Protein AF-A0A4P9Y4Y9-F1 (afdb_monomer_lite)

Structure (mmCIF, N/CA/C/O backbone):
data_AF-A0A4P9Y4Y9-F1
#
_entry.id   AF-A0A4P9Y4Y9-F1
#
loop_
_atom_site.group_PDB
_atom_site.id
_atom_site.type_symbol
_atom_site.label_atom_id
_atom_site.label_alt_id
_atom_site.label_comp_id
_atom_site.label_asym_id
_atom_site.label_entity_id
_atom_site.label_seq_id
_atom_site.pdbx_PDB_ins_code
_atom_site.Cartn_x
_atom_site.Cartn_y
_atom_site.Cartn_z
_atom_site.occupancy
_atom_site.B_iso_or_equiv
_atom_site.auth_seq_id
_atom_site.auth_comp_id
_atom_site.auth_asym_id
_atom_site.auth_atom_id
_atom_site.pdbx_PDB_model_num
ATOM 1 N N . MET A 1 1 ? -8.924 -33.790 -17.271 1.00 41.44 1 MET A N 1
ATOM 2 C CA . MET A 1 1 ? -9.410 -33.306 -18.581 1.00 41.44 1 MET A CA 1
ATOM 3 C C . MET A 1 1 ? -8.242 -32.668 -19.316 1.00 41.44 1 MET A C 1
ATOM 5 O O . MET A 1 1 ? -7.759 -31.627 -18.899 1.00 41.44 1 MET A O 1
ATOM 9 N N . LEU A 1 2 ? -7.730 -33.374 -20.324 1.00 37.16 2 LEU A N 1
ATOM 10 C CA . LEU A 1 2 ? -6.585 -33.005 -21.157 1.00 37.16 2 LEU A CA 1
ATOM 11 C C . LEU A 1 2 ? -7.031 -32.066 -22.287 1.00 37.16 2 LEU A C 1
ATOM 13 O O . LEU A 1 2 ? -7.995 -32.378 -22.985 1.00 37.16 2 LEU A O 1
ATOM 17 N N . ARG A 1 3 ? -6.293 -30.977 -22.525 1.00 38.06 3 ARG A N 1
ATOM 18 C CA . ARG A 1 3 ? -6.290 -30.274 -23.816 1.00 38.06 3 ARG A CA 1
ATOM 19 C C . ARG A 1 3 ? -4.855 -30.079 -24.299 1.00 38.06 3 ARG A C 1
ATOM 21 O O . ARG A 1 3 ? -4.126 -29.218 -23.825 1.00 38.06 3 ARG A O 1
ATOM 28 N N . LEU A 1 4 ? -4.495 -30.937 -25.249 1.00 38.31 4 LEU A N 1
ATOM 29 C CA . LEU A 1 4 ? -3.429 -30.775 -26.230 1.00 38.31 4 LEU A CA 1
ATOM 30 C C . LEU A 1 4 ? -3.918 -29.850 -27.358 1.00 38.31 4 LEU A C 1
ATOM 32 O O . LEU A 1 4 ? -5.016 -30.056 -27.865 1.00 38.31 4 LEU A O 1
ATOM 36 N N . SER A 1 5 ? -3.085 -28.890 -27.765 1.00 34.41 5 SER A N 1
ATOM 37 C CA . SER A 1 5 ? -2.992 -28.291 -29.115 1.00 34.41 5 SER A CA 1
ATOM 38 C C . SER A 1 5 ? -1.759 -27.370 -29.072 1.00 34.41 5 SER A C 1
ATOM 40 O O . SER A 1 5 ? -1.777 -26.402 -28.324 1.00 34.41 5 SER A O 1
ATOM 42 N N . LEU A 1 6 ? -0.570 -27.684 -29.602 1.00 39.56 6 LEU A N 1
ATOM 43 C CA . LEU A 1 6 ? -0.158 -27.914 -30.999 1.00 39.56 6 LEU A CA 1
ATOM 44 C C . LEU A 1 6 ? -0.627 -26.819 -31.976 1.00 39.56 6 LEU A C 1
ATOM 46 O O . LEU A 1 6 ? -1.804 -26.476 -31.974 1.00 39.56 6 LEU A O 1
ATOM 50 N N . PHE A 1 7 ? 0.332 -26.384 -32.812 1.00 35.16 7 PHE A N 1
ATOM 51 C CA . PHE A 1 7 ? 0.384 -25.329 -33.853 1.00 35.16 7 PHE A CA 1
ATOM 52 C C . PHE A 1 7 ? 1.223 -24.099 -33.440 1.00 35.16 7 PHE A C 1
ATOM 54 O O . PHE A 1 7 ? 0.967 -23.499 -32.410 1.00 35.16 7 PHE A O 1
ATOM 61 N N . SER A 1 8 ? 2.226 -23.613 -34.182 1.00 35.09 8 SER A N 1
ATOM 62 C CA . SER A 1 8 ? 2.877 -24.053 -35.429 1.00 35.09 8 SER A CA 1
ATOM 63 C C . SER A 1 8 ? 4.004 -23.070 -35.805 1.00 35.09 8 SER A C 1
ATOM 65 O O . SER A 1 8 ? 3.879 -21.882 -35.534 1.00 35.09 8 SER A O 1
ATOM 67 N N . LEU A 1 9 ? 5.023 -23.588 -36.508 1.00 35.38 9 LEU A N 1
ATOM 68 C CA . LEU A 1 9 ? 5.818 -22.974 -37.596 1.00 35.38 9 LEU A CA 1
ATOM 69 C C . LEU A 1 9 ? 6.324 -21.523 -37.424 1.00 35.38 9 LEU A C 1
ATOM 71 O O . LEU A 1 9 ? 5.587 -20.554 -37.545 1.00 35.38 9 LEU A O 1
ATOM 75 N N . VAL A 1 10 ? 7.627 -21.309 -37.221 1.00 44.44 10 VAL A N 1
ATOM 76 C CA . VAL A 1 10 ? 8.663 -21.213 -38.281 1.00 44.44 10 VAL A CA 1
ATOM 77 C C . VAL A 1 10 ? 8.267 -20.306 -39.457 1.00 44.44 10 VAL A C 1
ATOM 79 O O . VAL A 1 10 ? 7.672 -20.748 -40.436 1.00 44.44 10 VAL A O 1
ATOM 82 N N . ARG A 1 11 ? 8.756 -19.061 -39.428 1.00 37.66 11 ARG A N 1
ATOM 83 C CA . ARG A 1 11 ? 9.158 -18.318 -40.632 1.00 37.66 11 ARG A CA 1
ATOM 84 C C . ARG A 1 11 ? 10.539 -17.704 -40.404 1.00 37.66 11 ARG A C 1
ATOM 86 O O . ARG A 1 11 ? 10.677 -16.650 -39.795 1.00 37.66 11 ARG A O 1
ATOM 93 N N . ARG A 1 12 ? 11.570 -18.392 -40.905 1.00 39.47 12 ARG A N 1
ATOM 94 C CA . ARG A 1 12 ? 12.879 -17.798 -41.207 1.00 39.47 12 ARG A CA 1
ATOM 95 C C . ARG A 1 12 ? 12.704 -16.904 -42.433 1.00 39.47 12 ARG A C 1
ATOM 97 O O . ARG A 1 12 ? 12.338 -17.399 -43.494 1.00 39.47 12 ARG A O 1
ATOM 104 N N . ALA A 1 13 ? 12.965 -15.611 -42.287 1.00 43.53 13 ALA A N 1
ATOM 105 C CA . ALA A 1 13 ? 13.138 -14.712 -43.421 1.00 43.53 13 ALA A CA 1
ATOM 106 C C . ALA A 1 13 ? 14.613 -14.738 -43.872 1.00 43.53 13 ALA A C 1
ATOM 108 O O . ALA A 1 13 ? 15.501 -14.783 -43.017 1.00 43.53 13 ALA A O 1
ATOM 109 N N . PRO A 1 14 ? 14.899 -14.726 -45.184 1.00 53.50 14 PRO A N 1
ATOM 110 C CA . PRO A 1 14 ? 16.261 -14.690 -45.696 1.00 53.50 14 PRO A CA 1
ATOM 111 C C . PRO A 1 14 ? 16.890 -13.300 -45.542 1.00 53.50 14 PRO A C 1
ATOM 113 O O . PRO A 1 14 ? 16.321 -12.281 -45.938 1.00 53.50 14 PRO A O 1
ATOM 116 N N . SER A 1 15 ? 18.108 -13.289 -45.008 1.00 44.78 15 SER A N 1
ATOM 117 C CA . SER A 1 15 ? 19.005 -12.144 -44.900 1.00 44.78 15 SER A CA 1
ATOM 118 C C . SER A 1 15 ? 19.396 -11.642 -46.296 1.00 44.78 15 SER A C 1
ATOM 120 O O . SER A 1 15 ? 20.291 -12.191 -46.938 1.00 44.78 15 SER A O 1
ATOM 122 N N . ARG A 1 16 ? 18.735 -10.592 -46.793 1.00 46.66 16 ARG A N 1
ATOM 123 C CA . ARG A 1 16 ? 19.217 -9.837 -47.957 1.00 46.66 16 ARG A CA 1
ATOM 124 C C . ARG A 1 16 ? 20.290 -8.851 -47.496 1.00 46.66 16 ARG A C 1
ATOM 126 O O . ARG A 1 16 ? 19.979 -7.816 -46.917 1.00 46.66 16 ARG A O 1
ATOM 133 N N . LEU A 1 17 ? 21.549 -9.184 -47.773 1.00 54.25 17 LEU A N 1
ATOM 134 C CA . LEU A 1 17 ? 22.667 -8.242 -47.768 1.00 54.25 17 LEU A CA 1
ATOM 135 C C . LEU A 1 17 ? 22.460 -7.249 -48.919 1.00 54.25 17 LEU A C 1
ATOM 137 O O . LEU A 1 17 ? 22.756 -7.548 -50.073 1.00 54.25 17 LEU A O 1
ATOM 141 N N . VAL A 1 18 ? 21.895 -6.084 -48.608 1.00 53.34 18 VAL A N 1
ATOM 142 C CA . VAL A 1 18 ? 21.828 -4.950 -49.533 1.00 53.34 18 VAL A CA 1
ATOM 143 C C . VAL A 1 18 ? 23.108 -4.140 -49.357 1.00 53.34 18 VAL A C 1
ATOM 145 O O . VAL A 1 18 ? 23.396 -3.642 -48.270 1.00 53.34 18 VAL A O 1
ATOM 148 N N . ALA A 1 19 ? 23.892 -4.050 -50.430 1.00 55.78 19 ALA A N 1
ATOM 149 C CA . ALA A 1 19 ? 25.092 -3.232 -50.502 1.00 55.78 19 ALA A CA 1
ATOM 150 C C . ALA A 1 19 ? 24.759 -1.760 -50.206 1.00 55.78 19 ALA A C 1
ATOM 152 O O . ALA A 1 19 ? 23.838 -1.187 -50.789 1.00 55.78 19 ALA A O 1
ATOM 153 N N . ALA A 1 20 ? 25.518 -1.158 -49.291 1.00 52.22 20 ALA A N 1
ATOM 154 C CA . ALA A 1 20 ? 25.357 0.232 -48.894 1.00 52.22 20 ALA A CA 1
ATOM 155 C C . ALA A 1 20 ? 25.784 1.178 -50.036 1.00 52.22 20 ALA A C 1
ATOM 157 O O . ALA A 1 20 ? 26.933 1.107 -50.486 1.00 52.22 20 ALA A O 1
ATOM 158 N N . PRO A 1 21 ? 24.914 2.089 -50.505 1.00 59.88 21 PRO A N 1
ATOM 159 C CA . PRO A 1 21 ? 25.324 3.127 -51.436 1.00 59.88 21 PRO A CA 1
ATOM 160 C C . PRO A 1 21 ? 26.220 4.148 -50.720 1.00 59.88 21 PRO A C 1
ATOM 162 O O . PRO A 1 21 ? 25.862 4.700 -49.679 1.00 59.88 21 PRO A O 1
ATOM 165 N N . LYS A 1 22 ? 27.394 4.422 -51.303 1.00 58.44 22 LYS A N 1
ATOM 166 C CA . LYS A 1 22 ? 28.264 5.551 -50.942 1.00 58.44 22 LYS A CA 1
ATOM 167 C C . LYS A 1 22 ? 27.508 6.858 -51.203 1.00 58.44 22 LYS A C 1
ATOM 169 O O . LYS A 1 22 ? 27.513 7.374 -52.320 1.00 58.44 22 LYS A O 1
ATOM 174 N N . ALA A 1 23 ? 26.849 7.388 -50.178 1.00 50.72 23 ALA A N 1
ATOM 175 C CA . ALA A 1 23 ? 26.248 8.712 -50.224 1.00 50.72 23 ALA A CA 1
ATOM 176 C C . ALA A 1 23 ? 27.362 9.772 -50.264 1.00 50.72 23 ALA A C 1
ATOM 178 O O . ALA A 1 23 ? 28.124 9.937 -49.311 1.00 50.72 23 ALA A O 1
ATOM 179 N N . ARG A 1 24 ? 27.472 10.482 -51.393 1.00 58.31 24 ARG A N 1
ATOM 180 C CA . ARG A 1 24 ? 28.222 11.738 -51.482 1.00 58.31 24 ARG A CA 1
ATOM 181 C C . ARG A 1 24 ? 27.519 12.759 -50.592 1.00 58.31 24 ARG A C 1
ATOM 183 O O . ARG A 1 24 ? 26.388 13.139 -50.875 1.00 58.31 24 ARG A O 1
ATOM 190 N N . PHE A 1 25 ? 28.203 13.202 -49.542 1.00 51.31 25 PHE A N 1
ATOM 191 C CA . PHE A 1 25 ? 27.816 14.366 -48.754 1.00 51.31 25 PHE A CA 1
ATOM 192 C C . PHE A 1 25 ? 27.883 15.615 -49.646 1.00 51.31 25 PHE A C 1
ATOM 194 O O . PHE A 1 25 ? 28.931 16.239 -49.787 1.00 51.31 25 PHE A O 1
ATOM 201 N N . SER A 1 26 ? 26.768 15.969 -50.285 1.00 59.25 26 SER A N 1
ATOM 202 C CA . SER A 1 26 ? 26.548 17.336 -50.746 1.00 59.25 26 SER A CA 1
ATOM 203 C C . SER A 1 26 ? 26.230 18.176 -49.514 1.00 59.25 26 SER A C 1
ATOM 205 O O . SER A 1 26 ? 25.264 17.883 -48.808 1.00 59.25 26 SER A O 1
ATOM 207 N N . SER A 1 27 ? 27.049 19.186 -49.236 1.00 63.94 27 SER A N 1
ATOM 208 C CA . SER A 1 27 ? 26.842 20.150 -48.157 1.00 63.94 27 SER A CA 1
ATOM 209 C C . SER A 1 27 ? 25.520 20.889 -48.366 1.00 63.94 27 SER A C 1
ATOM 211 O O . SER A 1 27 ? 25.441 21.866 -49.109 1.00 63.94 27 SER A O 1
ATOM 213 N N . TRP A 1 28 ? 24.465 20.382 -47.735 1.00 59.12 28 TRP A N 1
ATOM 214 C CA . TRP A 1 28 ? 23.141 20.983 -47.717 1.00 59.12 28 TRP A CA 1
ATOM 215 C C . TRP A 1 28 ? 23.183 22.166 -46.747 1.00 59.12 28 TRP A C 1
ATOM 217 O O . TRP A 1 28 ? 22.928 22.029 -45.554 1.00 59.12 28 TRP A O 1
ATOM 227 N N . THR A 1 29 ? 23.584 23.337 -47.237 1.00 68.94 29 THR A N 1
ATOM 228 C CA . THR A 1 29 ? 23.433 24.593 -46.498 1.00 68.94 29 THR A CA 1
ATOM 229 C C . THR A 1 29 ? 21.971 25.009 -46.595 1.00 68.94 29 THR A C 1
ATOM 231 O O . THR A 1 29 ? 21.587 25.785 -47.469 1.00 68.94 29 THR A O 1
ATOM 234 N N . SER A 1 30 ? 21.121 24.436 -45.744 1.00 65.31 30 SER A N 1
ATOM 235 C CA . SER A 1 30 ? 19.743 24.901 -45.615 1.00 65.31 30 SER A CA 1
ATOM 236 C C . SER A 1 30 ? 19.753 26.340 -45.087 1.00 65.31 30 SER A C 1
ATOM 238 O O . SER A 1 30 ? 20.398 26.581 -44.060 1.00 65.31 30 SER A O 1
ATOM 240 N N . PRO A 1 31 ? 19.037 27.288 -45.716 1.00 59.25 31 PRO A N 1
ATOM 241 C CA . PRO A 1 31 ? 18.810 28.603 -45.142 1.00 59.25 31 PRO A CA 1
ATOM 242 C C . PRO A 1 31 ? 17.904 28.415 -43.924 1.00 59.25 31 PRO A C 1
ATOM 244 O O . PRO A 1 31 ? 16.680 28.416 -44.017 1.00 59.25 31 PRO A O 1
ATOM 247 N N . GLN A 1 32 ? 18.518 28.195 -42.763 1.00 59.31 32 GLN A N 1
ATOM 248 C CA . GLN A 1 32 ? 17.841 28.061 -41.478 1.00 59.31 32 GLN A CA 1
ATOM 249 C C . GLN A 1 32 ? 17.438 29.459 -40.977 1.00 59.31 32 GLN A C 1
ATOM 251 O O . GLN A 1 32 ? 17.794 29.892 -39.886 1.00 59.31 32 GLN A O 1
ATOM 256 N N . GLN A 1 33 ? 16.724 30.209 -41.819 1.00 54.41 33 GLN A N 1
ATOM 257 C CA . GLN A 1 33 ? 16.134 31.484 -41.452 1.00 54.41 33 GLN A CA 1
ATOM 258 C C . GLN A 1 33 ? 14.951 31.165 -40.532 1.00 54.41 33 GLN A C 1
ATOM 260 O O . GLN A 1 33 ? 13.941 30.589 -40.934 1.00 54.41 33 GLN A O 1
ATOM 265 N N . SER A 1 34 ? 15.175 31.406 -39.244 1.00 62.69 34 SER A N 1
ATOM 266 C CA . SER A 1 34 ? 14.497 30.768 -38.121 1.00 62.69 34 SER A CA 1
ATOM 267 C C . SER A 1 34 ? 13.008 31.110 -38.049 1.00 62.69 34 SER A C 1
ATOM 269 O O . SER A 1 34 ? 12.605 32.155 -37.540 1.00 62.69 34 SER A O 1
ATOM 271 N N . TRP A 1 35 ? 12.164 30.170 -38.479 1.00 62.78 35 TRP A N 1
ATOM 272 C CA . TRP A 1 35 ? 10.709 30.203 -38.268 1.00 62.78 35 TRP A CA 1
ATOM 273 C C . TRP A 1 35 ? 10.336 30.448 -36.787 1.00 62.78 35 TRP A C 1
ATOM 275 O O . TRP A 1 35 ? 9.361 31.131 -36.484 1.00 62.78 35 TRP A O 1
ATOM 285 N N . TRP A 1 36 ? 11.200 30.012 -35.863 1.00 61.38 36 TRP A N 1
ATOM 286 C CA . TRP A 1 36 ? 11.110 30.229 -34.414 1.00 61.38 36 TRP A CA 1
ATOM 287 C C . TRP A 1 36 ? 11.133 31.701 -33.966 1.00 61.38 36 TRP A C 1
ATOM 289 O O . TRP A 1 36 ? 10.625 32.007 -32.892 1.00 61.38 36 TRP A O 1
ATOM 299 N N . SER A 1 37 ? 11.678 32.622 -34.769 1.00 68.31 37 SER A N 1
ATOM 300 C CA . SER A 1 37 ? 11.717 34.057 -34.431 1.00 68.31 37 SER A CA 1
ATOM 301 C C . SER A 1 37 ? 10.363 34.759 -34.581 1.00 68.31 37 SER A C 1
ATOM 303 O O . SER A 1 37 ? 10.147 35.806 -33.978 1.00 68.31 37 SER A O 1
ATOM 305 N N . ARG A 1 38 ? 9.429 34.183 -35.352 1.00 79.50 38 ARG A N 1
ATOM 306 C CA . ARG A 1 38 ? 8.111 34.788 -35.609 1.00 79.50 38 ARG A CA 1
ATOM 307 C C . ARG A 1 38 ? 7.051 34.419 -34.571 1.00 79.50 38 ARG A C 1
ATOM 309 O O . ARG A 1 38 ? 6.008 35.063 -34.522 1.00 79.50 38 ARG A O 1
ATOM 316 N N . HIS A 1 39 ? 7.312 33.420 -33.727 1.00 82.56 39 HIS A N 1
ATOM 317 C CA . HIS A 1 39 ? 6.337 32.908 -32.762 1.00 82.56 39 HIS A CA 1
ATOM 318 C C . HIS A 1 39 ? 6.977 32.671 -31.381 1.00 82.56 39 HIS A C 1
ATOM 320 O O . HIS A 1 39 ? 7.197 31.520 -30.997 1.00 82.56 39 HIS A O 1
ATOM 326 N N . PRO A 1 40 ? 7.247 33.734 -30.595 1.00 84.75 40 PRO A N 1
ATOM 327 C CA . PRO A 1 40 ? 7.874 33.616 -29.271 1.00 84.75 40 PRO A CA 1
ATOM 328 C C . PRO A 1 40 ? 7.038 32.798 -28.273 1.00 84.75 40 PRO A C 1
ATOM 330 O O . PRO A 1 40 ? 7.575 32.235 -27.328 1.00 84.75 40 PRO A O 1
ATOM 333 N N . ILE A 1 41 ? 5.726 32.686 -28.497 1.00 87.12 41 ILE A N 1
ATOM 334 C CA . ILE A 1 41 ? 4.834 31.858 -27.674 1.00 87.12 41 ILE A CA 1
ATOM 335 C C . ILE A 1 41 ? 5.079 30.358 -27.927 1.00 87.12 41 ILE A C 1
ATOM 337 O O . ILE A 1 41 ? 5.040 29.562 -26.995 1.00 87.12 41 ILE A O 1
ATOM 341 N N . LEU A 1 42 ? 5.374 29.945 -29.167 1.00 86.69 42 LEU A N 1
ATOM 342 C CA . LEU A 1 42 ? 5.632 28.532 -29.479 1.00 86.69 42 LEU A CA 1
ATOM 343 C C . LEU A 1 42 ? 6.992 28.068 -28.946 1.00 86.69 42 LEU A C 1
ATOM 345 O O . LEU A 1 42 ? 7.124 26.917 -28.534 1.00 86.69 42 LEU A O 1
ATOM 349 N N . SER A 1 43 ? 7.995 28.951 -28.914 1.00 84.75 43 SER A N 1
ATOM 350 C CA . SER A 1 43 ? 9.310 28.617 -28.360 1.00 84.75 43 SER A CA 1
ATOM 351 C C . SER A 1 43 ? 9.276 28.476 -26.838 1.00 84.75 43 SER A C 1
ATOM 353 O O . SER A 1 43 ? 9.867 27.534 -26.310 1.00 84.75 43 SER A O 1
ATOM 355 N N . THR A 1 44 ? 8.544 29.339 -26.125 1.00 90.19 44 THR A N 1
ATOM 356 C CA . THR A 1 44 ? 8.375 29.205 -24.670 1.00 90.19 44 THR A CA 1
ATOM 357 C C . THR A 1 44 ? 7.582 27.950 -24.317 1.00 90.19 44 THR A C 1
ATOM 359 O O . THR A 1 44 ? 8.012 27.190 -23.450 1.00 90.19 44 THR A O 1
ATOM 362 N N . LEU A 1 45 ? 6.491 27.660 -25.034 1.00 92.25 45 LEU A N 1
ATOM 363 C CA . LEU A 1 45 ? 5.709 26.437 -24.830 1.00 92.25 45 LEU A CA 1
ATOM 364 C C . LEU A 1 45 ? 6.538 25.171 -25.125 1.00 92.25 45 LEU A C 1
ATOM 366 O O . LEU A 1 45 ? 6.490 24.198 -24.370 1.00 92.25 45 LEU A O 1
ATOM 370 N N . GLY A 1 46 ? 7.356 25.197 -26.182 1.00 92.56 46 GLY A N 1
ATOM 371 C CA . GLY A 1 46 ? 8.312 24.133 -26.504 1.00 92.56 46 GLY A CA 1
ATOM 372 C C . GLY A 1 46 ? 9.370 23.931 -25.413 1.00 92.56 46 GLY A C 1
ATOM 373 O O . GLY A 1 46 ? 9.674 22.801 -25.037 1.00 92.56 46 GLY A O 1
ATOM 374 N N . GLY A 1 47 ? 9.889 25.022 -24.842 1.00 93.44 47 GLY A N 1
ATOM 375 C CA . GLY A 1 47 ? 10.836 24.968 -23.728 1.00 93.44 47 GLY A CA 1
ATOM 376 C C . GLY A 1 47 ? 10.230 24.365 -22.457 1.00 93.44 47 GLY A C 1
ATOM 377 O O . GLY A 1 47 ? 10.846 23.504 -21.830 1.00 93.44 47 GLY A O 1
ATOM 378 N N . VAL A 1 48 ? 9.004 24.760 -22.100 1.00 95.19 48 VAL A N 1
ATOM 379 C CA . VAL A 1 48 ? 8.305 24.255 -20.903 1.00 95.19 48 VAL A CA 1
ATOM 380 C C . VAL A 1 48 ? 7.945 22.772 -21.045 1.00 95.19 48 VAL A C 1
ATOM 382 O O . VAL A 1 48 ? 8.126 21.990 -20.108 1.00 95.19 48 VAL A O 1
ATOM 385 N N . THR A 1 49 ? 7.480 22.348 -22.221 1.00 94.25 49 THR A N 1
ATOM 386 C CA . THR A 1 49 ? 7.145 20.937 -22.488 1.00 94.25 49 THR A CA 1
ATOM 387 C C . THR A 1 49 ? 8.385 20.040 -22.475 1.00 94.25 49 THR A C 1
ATOM 389 O O . THR A 1 49 ? 8.377 18.994 -21.829 1.00 94.25 49 THR A O 1
ATOM 392 N N . LEU A 1 50 ? 9.490 20.465 -23.095 1.00 95.06 50 LEU A N 1
ATOM 393 C CA . LEU A 1 50 ? 10.744 19.709 -23.049 1.00 95.06 50 LEU A CA 1
ATOM 394 C C . LEU A 1 50 ? 11.341 19.676 -21.633 1.00 95.06 50 LEU A C 1
ATOM 396 O O . LEU A 1 50 ? 11.772 18.621 -21.169 1.00 95.06 50 LEU A O 1
ATOM 400 N N . GLY A 1 51 ? 11.333 20.811 -20.927 1.00 95.81 51 GLY A N 1
ATOM 401 C CA . GLY A 1 51 ? 11.838 20.912 -19.557 1.00 95.81 51 GLY A CA 1
ATOM 402 C C . GLY A 1 51 ? 11.076 20.013 -18.582 1.00 95.81 51 GLY A C 1
ATOM 403 O O . GLY A 1 51 ? 11.691 19.296 -17.793 1.00 95.81 51 GLY A O 1
ATOM 404 N N . SER A 1 52 ? 9.745 19.982 -18.682 1.00 94.12 52 SER A N 1
ATOM 405 C CA . SER A 1 52 ? 8.912 19.092 -17.862 1.00 94.12 52 SER A CA 1
ATOM 406 C C . SER A 1 52 ? 9.140 17.611 -18.187 1.00 94.12 52 SER A C 1
ATOM 408 O O . SER A 1 52 ? 9.294 16.813 -17.261 1.00 94.12 52 SER A O 1
ATOM 410 N N . ALA A 1 53 ? 9.267 17.235 -19.465 1.00 94.50 53 ALA A N 1
ATOM 411 C CA . ALA A 1 53 ? 9.580 15.858 -19.860 1.00 94.50 53 ALA A CA 1
ATOM 412 C C . ALA A 1 53 ? 10.945 15.388 -19.321 1.00 94.50 53 ALA A C 1
AT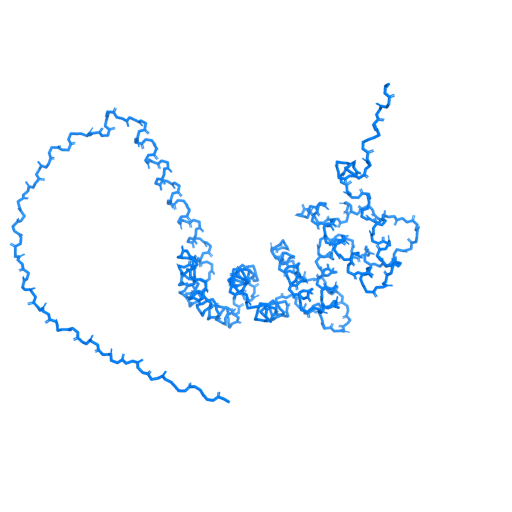OM 414 O O . ALA A 1 53 ? 11.057 14.283 -18.781 1.00 94.50 53 ALA A O 1
ATOM 415 N N . LEU A 1 54 ? 11.975 16.239 -19.406 1.00 94.88 54 LEU A N 1
ATOM 416 C CA . LEU A 1 54 ? 13.303 15.946 -18.857 1.00 94.88 54 LEU A CA 1
ATOM 417 C C . LEU A 1 54 ? 13.274 15.831 -17.331 1.00 94.88 54 LEU A C 1
ATOM 419 O O . LEU A 1 54 ? 13.893 14.923 -16.777 1.00 94.88 54 LEU A O 1
ATOM 423 N N . TYR A 1 55 ? 12.526 16.702 -16.650 1.00 94.56 55 TYR A N 1
ATOM 424 C CA . TYR A 1 55 ? 12.389 16.666 -15.196 1.00 94.56 55 TYR A CA 1
ATOM 425 C C . TYR A 1 55 ? 11.706 15.381 -14.707 1.00 94.56 55 TYR A C 1
ATOM 427 O O . TYR A 1 55 ? 12.192 14.737 -13.774 1.00 94.56 55 TYR A O 1
ATOM 435 N N . VAL A 1 56 ? 10.624 14.953 -15.366 1.00 91.06 56 VAL A N 1
ATOM 436 C CA . VAL A 1 56 ? 9.953 13.680 -15.057 1.00 91.06 56 VAL A CA 1
ATOM 437 C C . VAL A 1 56 ? 10.890 12.497 -15.315 1.00 91.06 56 VAL A C 1
ATOM 439 O O . VAL A 1 56 ? 10.989 11.599 -14.476 1.00 91.06 56 VAL A O 1
ATOM 442 N N . GLY A 1 57 ? 11.636 12.517 -16.425 1.00 89.69 57 GLY A N 1
ATOM 443 C CA . GLY A 1 57 ? 12.654 11.508 -16.723 1.00 89.69 57 GLY A CA 1
ATOM 444 C C . GLY A 1 57 ? 13.759 11.444 -15.663 1.00 89.69 57 GLY A C 1
ATOM 445 O O . GLY A 1 57 ? 14.153 10.354 -15.246 1.00 89.69 57 GLY A O 1
ATOM 446 N N . TYR A 1 58 ? 14.213 12.597 -15.170 1.00 92.12 58 TYR A N 1
ATOM 447 C CA . TYR A 1 58 ? 15.212 12.696 -14.107 1.00 92.12 58 TYR A CA 1
ATOM 448 C C . TYR A 1 58 ? 14.695 12.149 -12.771 1.00 92.12 58 TYR A C 1
ATOM 450 O O . TYR A 1 58 ? 15.353 11.312 -12.154 1.00 92.12 58 TYR A O 1
ATOM 458 N N . GLN A 1 59 ? 13.493 12.547 -12.348 1.00 88.25 59 GLN A N 1
ATOM 459 C CA . GLN A 1 59 ? 12.850 12.028 -11.133 1.00 88.25 59 GLN A CA 1
ATOM 460 C C . GLN A 1 59 ? 12.649 10.510 -11.200 1.00 88.25 59 GLN A C 1
ATOM 462 O O . GLN A 1 59 ? 12.896 9.790 -10.229 1.00 88.25 59 GLN A O 1
ATOM 467 N N . TYR A 1 60 ? 12.247 10.003 -12.367 1.00 88.19 60 TYR A N 1
ATOM 468 C CA . TYR A 1 60 ? 12.127 8.571 -12.609 1.00 88.19 60 TYR A CA 1
ATOM 469 C C . TYR A 1 60 ? 13.474 7.858 -12.459 1.00 88.19 60 TYR A C 1
ATOM 471 O O . TYR A 1 60 ? 13.562 6.833 -11.781 1.00 88.19 60 TYR A O 1
ATOM 479 N N . GLN A 1 61 ? 14.540 8.411 -13.044 1.00 87.88 61 GLN A N 1
ATOM 480 C CA . GLN A 1 61 ? 15.878 7.846 -12.900 1.00 87.88 61 GLN A CA 1
ATOM 481 C C . GLN A 1 61 ? 16.329 7.839 -11.443 1.00 87.88 61 GLN A C 1
ATOM 483 O O . GLN A 1 61 ? 16.753 6.787 -10.979 1.00 87.88 61 GLN A O 1
ATOM 488 N N . GLN A 1 62 ? 16.173 8.939 -10.705 1.00 88.44 62 GLN A N 1
ATOM 489 C CA . GLN A 1 62 ? 16.562 9.012 -9.294 1.00 88.44 62 GLN A CA 1
ATOM 490 C C . GLN A 1 62 ? 15.891 7.921 -8.453 1.00 88.44 62 GLN A C 1
ATOM 492 O O . GLN A 1 62 ? 16.563 7.222 -7.699 1.00 88.44 62 GLN A O 1
ATOM 497 N N . ARG A 1 63 ? 14.590 7.679 -8.658 1.00 86.62 63 ARG A N 1
ATOM 498 C CA . ARG A 1 63 ? 13.864 6.608 -7.955 1.00 86.62 63 ARG A CA 1
ATOM 499 C C . ARG A 1 63 ? 14.362 5.213 -8.324 1.00 86.62 63 ARG A C 1
ATOM 501 O O . ARG A 1 63 ? 14.455 4.351 -7.460 1.00 86.62 63 ARG A O 1
ATOM 508 N N . VAL A 1 64 ? 14.683 4.978 -9.596 1.00 88.56 64 VAL A N 1
ATOM 509 C CA . VAL A 1 64 ? 15.165 3.669 -10.059 1.00 88.56 64 VAL A CA 1
ATOM 510 C C . VAL A 1 64 ? 16.626 3.437 -9.667 1.00 88.56 64 VAL A C 1
ATOM 512 O O . VAL A 1 64 ? 17.012 2.292 -9.475 1.00 88.56 64 VAL A O 1
ATOM 515 N N . LEU A 1 65 ? 17.450 4.479 -9.537 1.00 91.31 65 LEU A N 1
ATOM 516 C CA . LEU A 1 65 ? 18.881 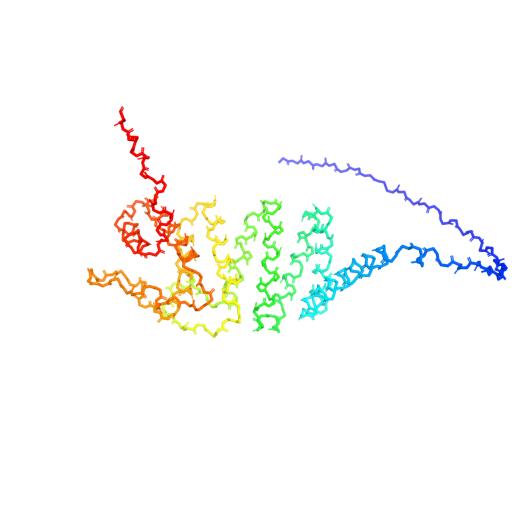4.358 -9.237 1.00 91.31 65 LEU A CA 1
ATOM 517 C C . LEU A 1 65 ? 19.180 3.835 -7.825 1.00 91.31 65 LEU A C 1
ATOM 519 O O . LEU A 1 65 ? 20.253 3.268 -7.641 1.00 91.31 65 LEU A O 1
ATOM 523 N N . VAL A 1 66 ? 18.238 3.957 -6.884 1.00 92.19 66 VAL A N 1
ATOM 524 C CA . VAL A 1 66 ? 18.357 3.412 -5.517 1.00 92.19 66 VAL A CA 1
ATOM 525 C C . VAL A 1 66 ? 18.477 1.880 -5.520 1.00 92.19 66 VAL A C 1
ATOM 527 O O . VAL A 1 66 ? 19.108 1.298 -4.643 1.00 92.19 66 VAL A O 1
ATOM 530 N N . TYR A 1 67 ? 17.924 1.206 -6.531 1.00 95.38 67 TYR A N 1
ATOM 531 C CA . TYR A 1 67 ? 17.923 -0.254 -6.595 1.00 95.38 67 TYR A CA 1
ATOM 532 C C . TYR A 1 67 ? 19.247 -0.824 -7.158 1.00 95.38 67 TYR A C 1
ATOM 534 O O . TYR A 1 67 ? 19.852 -0.240 -8.069 1.00 95.38 67 TYR A O 1
ATOM 542 N N . PRO A 1 68 ? 19.684 -2.022 -6.721 1.00 96.56 68 PRO A N 1
ATOM 543 C CA . PRO A 1 68 ? 20.783 -2.765 -7.339 1.00 96.56 68 PRO A CA 1
ATOM 544 C C . PRO A 1 68 ? 20.555 -3.003 -8.839 1.00 96.56 68 PRO A C 1
ATOM 546 O O . PRO A 1 68 ? 19.423 -3.039 -9.319 1.00 96.56 68 PRO A O 1
ATOM 549 N N . SER A 1 69 ? 21.632 -3.161 -9.615 1.00 95.88 69 SER A N 1
ATOM 550 C CA . SER A 1 69 ? 21.556 -3.303 -11.084 1.00 95.88 69 SER A CA 1
ATOM 551 C C . SER A 1 69 ? 20.669 -4.459 -11.558 1.00 95.88 69 SER A C 1
ATOM 553 O O . SER A 1 69 ? 19.960 -4.277 -12.548 1.00 95.88 69 SER A O 1
ATOM 555 N N . ALA A 1 70 ? 20.676 -5.593 -10.849 1.00 95.75 70 ALA A N 1
ATOM 556 C CA . ALA A 1 70 ? 19.832 -6.750 -11.150 1.00 95.75 70 ALA A CA 1
ATOM 557 C C . ALA A 1 70 ? 18.336 -6.377 -11.068 1.00 95.75 70 ALA A C 1
ATOM 559 O O . ALA A 1 70 ? 17.641 -6.344 -12.089 1.00 95.75 70 ALA A O 1
ATOM 560 N N . VAL A 1 71 ? 17.904 -5.881 -9.900 1.00 97.50 71 VAL A N 1
ATOM 561 C CA . VAL A 1 71 ? 16.522 -5.437 -9.647 1.00 97.50 71 VAL A CA 1
ATOM 562 C C . VAL A 1 71 ? 16.099 -4.340 -10.629 1.00 97.50 71 VAL A C 1
ATOM 564 O O . VAL A 1 71 ? 14.997 -4.381 -11.178 1.00 97.50 71 VAL A O 1
ATOM 567 N N . ARG A 1 72 ? 16.985 -3.376 -10.926 1.00 96.19 72 ARG A N 1
ATOM 568 C CA . ARG A 1 72 ? 16.709 -2.282 -11.878 1.00 96.19 72 ARG A CA 1
ATOM 569 C C . ARG A 1 72 ? 16.364 -2.779 -13.275 1.00 96.19 72 ARG A C 1
ATOM 571 O O . ARG A 1 72 ? 15.504 -2.183 -13.927 1.00 96.19 72 ARG A O 1
ATOM 578 N N . ALA A 1 73 ? 17.048 -3.812 -13.764 1.00 96.38 73 ALA A N 1
ATOM 579 C CA . ALA A 1 73 ? 16.814 -4.333 -15.106 1.00 96.38 73 ALA A CA 1
ATOM 580 C C . ALA A 1 73 ? 15.399 -4.918 -15.229 1.00 96.38 73 ALA A C 1
ATOM 582 O O . ALA A 1 73 ? 14.689 -4.620 -16.193 1.00 96.38 73 ALA A O 1
ATOM 583 N N . HIS A 1 74 ? 14.973 -5.687 -14.227 1.00 97.88 74 HIS A N 1
ATOM 584 C CA . HIS A 1 74 ? 13.635 -6.270 -14.159 1.00 97.88 74 HIS A CA 1
ATOM 585 C C . HIS A 1 74 ? 12.551 -5.213 -13.930 1.00 97.88 74 HIS A C 1
ATOM 587 O O . HIS A 1 74 ? 11.577 -5.161 -14.683 1.00 97.88 74 HIS A O 1
ATOM 593 N N . LEU A 1 75 ? 12.777 -4.292 -12.991 1.00 96.94 75 LEU A N 1
ATOM 594 C CA . LEU A 1 75 ? 11.858 -3.198 -12.683 1.00 96.94 75 LEU A CA 1
ATOM 595 C C . LEU A 1 75 ? 11.577 -2.312 -13.905 1.00 96.94 75 LEU A C 1
ATOM 597 O O . LEU A 1 75 ? 10.428 -1.983 -14.181 1.00 96.94 75 LEU A O 1
ATOM 601 N N . ARG A 1 76 ? 12.602 -1.961 -14.695 1.00 95.88 76 ARG A N 1
ATOM 602 C CA . ARG A 1 76 ? 12.418 -1.161 -15.920 1.00 95.88 76 ARG A CA 1
ATOM 603 C C . ARG A 1 76 ? 11.565 -1.875 -16.965 1.00 95.88 76 ARG A C 1
ATOM 605 O O . ARG A 1 76 ? 10.765 -1.219 -17.625 1.00 95.88 76 ARG A O 1
ATOM 612 N N . ARG A 1 77 ? 11.731 -3.193 -17.124 1.00 96.94 77 ARG A N 1
ATOM 613 C CA . ARG A 1 77 ? 10.910 -3.990 -18.051 1.00 96.94 77 ARG A CA 1
ATOM 614 C C . ARG A 1 77 ? 9.454 -4.036 -17.592 1.00 96.94 77 ARG A C 1
ATOM 616 O O . ARG A 1 77 ? 8.577 -3.801 -18.415 1.00 96.94 77 ARG A O 1
ATOM 623 N N . GLY A 1 78 ? 9.218 -4.261 -16.297 1.00 97.12 78 GLY A N 1
ATOM 624 C CA . GLY A 1 78 ? 7.876 -4.240 -15.708 1.00 97.12 78 GLY A CA 1
ATOM 625 C C . GLY A 1 78 ? 7.195 -2.882 -15.880 1.00 97.12 78 GLY A C 1
ATOM 626 O O . GLY A 1 78 ? 6.100 -2.802 -16.423 1.00 97.12 78 GLY A O 1
ATOM 627 N N . LEU A 1 79 ? 7.886 -1.792 -15.533 1.00 95.81 79 LEU A N 1
ATOM 628 C CA . LEU A 1 79 ? 7.361 -0.430 -15.690 1.00 95.81 79 LEU A CA 1
ATOM 629 C C . LEU A 1 79 ? 7.073 -0.072 -17.154 1.00 95.81 79 LEU A C 1
ATOM 631 O O . LEU A 1 79 ? 6.077 0.589 -17.435 1.00 95.81 79 LEU A O 1
ATOM 635 N N . PHE A 1 80 ? 7.905 -0.528 -18.092 1.00 95.88 80 PHE A N 1
ATOM 636 C CA . PHE A 1 80 ? 7.659 -0.337 -19.522 1.00 95.88 80 PHE A CA 1
ATOM 637 C C . PHE A 1 80 ? 6.423 -1.104 -20.017 1.00 95.88 80 PHE A C 1
ATOM 639 O O . PHE A 1 80 ? 5.692 -0.591 -20.861 1.00 95.88 80 PHE A O 1
ATOM 646 N N . ALA A 1 81 ? 6.160 -2.303 -19.490 1.00 97.75 81 ALA A N 1
ATOM 647 C CA . ALA A 1 81 ? 4.936 -3.049 -19.784 1.00 97.75 81 ALA A CA 1
ATOM 648 C C . ALA A 1 81 ? 3.693 -2.351 -19.198 1.00 97.75 81 ALA A C 1
ATOM 650 O O . ALA A 1 81 ? 2.722 -2.140 -19.925 1.00 97.75 81 ALA A O 1
ATOM 651 N N . CYS A 1 82 ? 3.764 -1.853 -17.956 1.00 97.06 82 CYS A N 1
ATOM 652 C CA . CYS A 1 82 ? 2.686 -1.055 -17.357 1.00 97.06 82 CYS A CA 1
ATOM 653 C C . CYS A 1 82 ? 2.381 0.219 -18.156 1.00 97.06 82 CYS A C 1
ATOM 655 O O . CYS A 1 82 ? 1.219 0.560 -18.346 1.00 97.06 82 CYS A O 1
ATOM 657 N N . GLN A 1 83 ? 3.402 0.911 -18.677 1.00 95.50 83 GLN A N 1
ATOM 658 C CA . GLN A 1 83 ? 3.208 2.092 -19.532 1.00 95.50 83 GLN A CA 1
ATOM 659 C C . GLN A 1 83 ? 2.461 1.776 -20.834 1.00 95.50 83 GLN A C 1
ATOM 661 O O . GLN A 1 83 ? 1.801 2.653 -21.385 1.00 95.50 83 GLN A O 1
ATOM 666 N N . LYS A 1 84 ? 2.552 0.536 -21.325 1.00 97.25 84 LYS A N 1
ATOM 667 C CA . LYS A 1 84 ? 1.783 0.062 -22.483 1.00 97.25 84 LYS A CA 1
ATOM 668 C C . LYS A 1 84 ? 0.363 -0.389 -22.125 1.00 97.25 84 LYS A C 1
ATOM 670 O O . LYS A 1 84 ? -0.390 -0.719 -23.035 1.00 97.25 84 LYS A O 1
ATOM 675 N N . GLY A 1 85 ? 0.013 -0.429 -20.838 1.00 97.31 85 GLY A N 1
ATOM 676 C CA . GLY A 1 85 ? -1.242 -0.997 -20.344 1.00 97.31 85 GLY A CA 1
ATOM 677 C C . GLY A 1 85 ? -1.275 -2.528 -20.342 1.00 97.31 85 GLY A C 1
ATOM 678 O O . GLY A 1 85 ? -2.341 -3.107 -20.164 1.00 97.31 85 GLY A O 1
ATOM 679 N N . ASP A 1 86 ? -0.134 -3.194 -20.545 1.00 98.00 86 ASP A N 1
ATOM 680 C CA . ASP A 1 86 ? -0.042 -4.656 -20.547 1.00 98.00 86 ASP A CA 1
ATOM 681 C C . ASP A 1 86 ? 0.426 -5.161 -19.175 1.00 98.00 86 ASP A C 1
ATOM 683 O O . ASP A 1 86 ? 1.613 -5.411 -18.941 1.00 98.00 86 ASP A O 1
ATOM 687 N N . PHE A 1 87 ? -0.524 -5.260 -18.242 1.00 98.00 87 PHE A N 1
ATOM 688 C CA . PHE A 1 87 ? -0.263 -5.691 -16.866 1.00 98.00 87 PHE A CA 1
ATOM 689 C C . PHE A 1 87 ? 0.096 -7.180 -16.768 1.00 98.00 87 PHE A C 1
ATOM 691 O O . PHE A 1 87 ? 0.908 -7.555 -15.923 1.00 98.00 87 PHE A O 1
ATOM 698 N N . LEU A 1 88 ? -0.418 -8.014 -17.680 1.00 97.94 88 LEU A N 1
ATOM 699 C CA . LEU A 1 88 ? -0.089 -9.442 -17.740 1.00 97.94 88 LEU A CA 1
ATOM 700 C C . LEU A 1 88 ? 1.398 -9.645 -18.045 1.00 97.94 88 LEU A C 1
ATOM 702 O O . LEU A 1 88 ? 2.092 -10.367 -17.330 1.00 97.94 88 LEU A O 1
ATOM 706 N N . SER A 1 89 ? 1.926 -8.939 -19.049 1.00 97.88 89 SER A N 1
ATOM 707 C CA . SER A 1 89 ? 3.360 -8.981 -19.363 1.00 97.88 89 SER A CA 1
ATOM 708 C C . SER A 1 89 ? 4.235 -8.311 -18.295 1.00 97.88 89 SER A C 1
ATOM 710 O O . SER A 1 89 ? 5.437 -8.576 -18.232 1.00 97.88 89 SER A O 1
ATOM 712 N N . ALA A 1 90 ? 3.670 -7.429 -17.463 1.00 98.31 90 ALA A N 1
ATOM 713 C CA . ALA A 1 90 ? 4.395 -6.769 -16.380 1.00 98.31 90 ALA A CA 1
ATOM 714 C C . ALA A 1 90 ? 4.617 -7.684 -15.164 1.00 98.31 90 ALA A C 1
ATOM 716 O O . ALA A 1 90 ? 5.624 -7.524 -14.468 1.00 98.31 90 ALA A O 1
ATOM 717 N N . GLN A 1 91 ? 3.727 -8.654 -14.931 1.00 98.25 91 GLN A N 1
ATOM 718 C CA . GLN A 1 91 ? 3.740 -9.515 -13.746 1.00 98.25 91 GLN A CA 1
ATOM 719 C C . GLN A 1 91 ? 5.069 -10.270 -13.577 1.00 98.25 91 GLN A C 1
ATOM 721 O O . GLN A 1 91 ? 5.702 -10.179 -12.525 1.00 98.25 91 GLN A O 1
ATOM 726 N N . GLU A 1 92 ? 5.545 -10.969 -14.614 1.00 98.19 92 GLU A N 1
ATOM 727 C CA . GLU A 1 92 ? 6.777 -11.772 -14.541 1.00 98.19 92 GLU A CA 1
ATOM 728 C C . GLU A 1 92 ? 8.034 -10.918 -14.235 1.00 98.19 92 GLU A C 1
ATOM 730 O O . GLU A 1 92 ? 8.804 -11.285 -13.338 1.00 98.19 92 GLU A O 1
ATOM 735 N N . PRO A 1 93 ? 8.283 -9.771 -14.907 1.00 98.44 93 PRO A N 1
ATOM 736 C CA . PRO A 1 93 ? 9.359 -8.860 -14.526 1.00 98.44 93 PRO A CA 1
ATOM 737 C C . PRO A 1 93 ? 9.295 -8.383 -13.073 1.00 98.44 93 PRO A C 1
ATOM 739 O O . PRO A 1 93 ? 10.335 -8.359 -12.416 1.00 98.44 93 PRO A O 1
ATOM 742 N N . PHE A 1 94 ? 8.115 -8.017 -12.560 1.00 98.31 94 PHE A N 1
ATOM 743 C CA . PHE A 1 94 ? 7.984 -7.581 -11.168 1.00 98.31 94 PHE A CA 1
ATOM 744 C C . PHE A 1 94 ? 8.212 -8.724 -10.179 1.00 98.31 94 PHE A C 1
ATOM 746 O O . PHE A 1 94 ? 8.923 -8.524 -9.196 1.00 98.31 94 PHE A O 1
ATOM 753 N N . ALA A 1 95 ? 7.720 -9.930 -10.470 1.00 98.38 95 ALA A N 1
ATOM 754 C CA . ALA A 1 95 ? 7.981 -11.115 -9.656 1.00 98.38 95 ALA A CA 1
ATOM 755 C C . ALA A 1 95 ? 9.489 -11.400 -9.533 1.00 98.38 95 ALA A C 1
ATOM 757 O O . ALA A 1 95 ? 9.999 -11.633 -8.436 1.00 98.38 95 ALA A O 1
ATOM 758 N N . LYS A 1 96 ? 10.230 -11.308 -10.648 1.00 98.31 96 LYS A N 1
ATOM 759 C CA . LYS A 1 96 ? 11.697 -11.450 -10.663 1.00 98.31 96 LYS A CA 1
ATOM 760 C C . LYS A 1 96 ? 12.392 -10.330 -9.889 1.00 98.31 96 LYS A C 1
ATOM 762 O O . LYS A 1 96 ? 13.272 -10.612 -9.082 1.00 98.31 96 LYS A O 1
ATOM 767 N N . ALA A 1 97 ? 11.968 -9.080 -10.087 1.00 98.06 97 ALA A N 1
ATOM 768 C CA . ALA A 1 97 ? 12.505 -7.938 -9.348 1.00 98.06 97 ALA A CA 1
ATOM 769 C C . ALA A 1 97 ? 12.297 -8.091 -7.833 1.00 98.06 97 ALA A C 1
ATOM 771 O O . ALA A 1 97 ? 13.218 -7.824 -7.066 1.00 98.06 97 ALA A O 1
ATOM 772 N N . TYR A 1 98 ? 11.115 -8.547 -7.406 1.00 97.81 98 TYR A N 1
ATOM 773 C CA . TYR A 1 98 ? 10.788 -8.805 -6.004 1.00 97.81 98 TYR A CA 1
ATOM 774 C C . TYR A 1 98 ? 11.655 -9.923 -5.412 1.00 97.81 98 TYR A C 1
ATOM 776 O O . TYR A 1 98 ? 12.236 -9.748 -4.342 1.00 97.81 98 TYR A O 1
ATOM 784 N N . ALA A 1 99 ? 11.812 -11.041 -6.128 1.00 97.81 99 ALA A N 1
ATOM 785 C CA . ALA A 1 99 ? 12.657 -12.151 -5.691 1.00 97.81 99 ALA A CA 1
ATOM 786 C C . ALA A 1 99 ? 14.131 -11.731 -5.524 1.00 97.81 99 ALA A C 1
ATOM 788 O O . ALA A 1 99 ? 14.756 -12.039 -4.508 1.00 97.81 99 ALA A O 1
ATOM 789 N N . GLU A 1 100 ? 14.678 -10.978 -6.482 1.00 97.75 100 GLU A N 1
ATOM 790 C CA . GLU A 1 100 ? 16.042 -10.440 -6.395 1.00 97.75 100 GLU A CA 1
ATOM 791 C C . GLU A 1 100 ? 16.193 -9.393 -5.287 1.00 97.75 100 GLU A C 1
ATOM 793 O O . GLU A 1 100 ? 17.217 -9.358 -4.602 1.00 97.75 100 GLU A O 1
ATOM 798 N N . ALA A 1 101 ? 15.178 -8.550 -5.081 1.00 96.56 101 ALA A N 1
ATOM 799 C CA . ALA A 1 101 ? 15.177 -7.555 -4.016 1.00 96.56 101 ALA A CA 1
ATOM 800 C C . ALA A 1 101 ? 15.185 -8.211 -2.632 1.00 96.56 101 ALA A C 1
ATOM 802 O O . ALA A 1 101 ? 15.941 -7.788 -1.761 1.00 96.56 101 ALA A O 1
ATOM 803 N N . ARG A 1 102 ? 14.419 -9.293 -2.456 1.00 96.00 102 ARG A N 1
ATOM 804 C CA . ARG A 1 102 ? 14.408 -10.099 -1.230 1.00 96.00 102 ARG A CA 1
ATOM 805 C C . ARG A 1 102 ? 15.745 -10.797 -0.972 1.00 96.00 102 ARG A C 1
ATOM 807 O O . ARG A 1 102 ? 16.149 -10.929 0.178 1.00 96.00 102 ARG A O 1
ATOM 814 N N . ALA A 1 103 ? 16.438 -11.227 -2.024 1.00 96.50 103 ALA A N 1
ATOM 815 C CA . ALA A 1 103 ? 17.769 -11.822 -1.908 1.00 96.50 103 ALA A CA 1
ATOM 816 C C . ALA A 1 103 ? 18.868 -10.790 -1.574 1.00 96.50 103 ALA A C 1
ATOM 818 O O . ALA A 1 103 ? 19.980 -11.172 -1.209 1.00 96.50 103 ALA A O 1
ATOM 819 N N . SER A 1 104 ? 18.586 -9.489 -1.708 1.00 95.75 104 SER A N 1
ATOM 820 C CA . SER A 1 104 ? 19.560 -8.417 -1.517 1.00 95.75 104 SER A CA 1
ATOM 821 C C . SER A 1 104 ? 19.487 -7.826 -0.100 1.00 95.75 104 SER A C 1
ATOM 823 O O . SER A 1 104 ? 18.545 -7.093 0.209 1.00 95.75 104 SER A O 1
ATOM 825 N N . PRO A 1 105 ? 20.506 -8.035 0.759 1.00 93.38 105 PRO A N 1
ATOM 826 C CA . PRO A 1 105 ? 20.464 -7.571 2.147 1.00 93.38 105 PRO A CA 1
ATOM 827 C C . PRO A 1 105 ? 20.426 -6.041 2.261 1.00 93.38 105 PRO A C 1
ATOM 829 O O . PRO A 1 105 ? 19.825 -5.511 3.192 1.00 93.38 105 PRO A O 1
ATOM 832 N N . SER A 1 106 ? 21.008 -5.317 1.297 1.00 91.50 106 SER A N 1
ATOM 833 C CA . SER A 1 106 ? 20.987 -3.850 1.279 1.00 91.50 106 SER A CA 1
ATOM 834 C C . SER A 1 106 ? 19.575 -3.287 1.123 1.00 91.50 106 SER A C 1
ATOM 836 O O . SER A 1 106 ? 19.249 -2.277 1.736 1.00 91.50 106 SER A O 1
ATOM 838 N N . LEU A 1 107 ? 18.721 -3.947 0.334 1.00 90.69 107 LEU A N 1
ATOM 839 C CA . LEU A 1 107 ? 17.334 -3.521 0.129 1.00 90.69 107 LEU A CA 1
ATOM 840 C C . LEU A 1 107 ? 16.449 -3.873 1.320 1.00 90.69 107 LEU A C 1
ATOM 842 O O . LEU A 1 107 ? 15.600 -3.072 1.711 1.00 90.69 107 LEU A O 1
ATOM 846 N N . THR A 1 108 ? 16.662 -5.049 1.914 1.00 87.56 108 THR A N 1
ATOM 847 C CA . THR A 1 108 ? 15.966 -5.446 3.142 1.00 87.56 108 THR A CA 1
ATOM 848 C C . THR A 1 108 ? 16.299 -4.501 4.294 1.00 87.56 108 THR A C 1
ATOM 850 O O . THR A 1 108 ? 15.421 -4.177 5.087 1.00 87.56 108 THR A O 1
ATOM 853 N N . GLN A 1 109 ? 17.544 -4.016 4.359 1.00 87.56 109 GLN A N 1
ATOM 854 C CA . GLN A 1 109 ? 17.974 -3.050 5.366 1.00 87.56 109 GLN A CA 1
ATOM 855 C C . GLN A 1 109 ? 17.409 -1.641 5.127 1.00 87.56 109 GLN A C 1
ATOM 857 O O . GLN A 1 109 ? 17.034 -0.981 6.092 1.00 87.56 109 GLN A O 1
ATOM 862 N N . ASP A 1 110 ? 17.344 -1.181 3.871 1.00 83.56 110 ASP A N 1
ATOM 863 C CA . ASP A 1 110 ? 16.802 0.141 3.522 1.00 83.56 110 ASP A CA 1
ATOM 864 C C . ASP A 1 110 ? 15.274 0.200 3.716 1.00 83.56 110 ASP A C 1
ATOM 866 O O . ASP A 1 110 ? 14.736 1.229 4.113 1.00 83.56 110 ASP A O 1
ATOM 870 N N . GLY A 1 111 ? 14.558 -0.917 3.525 1.00 89.06 111 GLY A N 1
ATOM 871 C CA . GLY A 1 111 ? 13.127 -1.085 3.816 1.00 89.06 111 GLY A CA 1
ATOM 872 C C . GLY A 1 111 ? 12.199 -0.259 2.914 1.00 89.06 111 GLY A C 1
ATOM 873 O O . GLY A 1 111 ? 11.321 -0.806 2.258 1.00 89.06 111 GLY A O 1
ATOM 874 N N . GLN A 1 112 ? 12.423 1.048 2.804 1.00 91.00 112 GLN A N 1
ATOM 875 C CA . GLN A 1 112 ? 11.682 2.000 1.987 1.00 91.00 112 GLN A CA 1
ATOM 876 C C . GLN A 1 112 ? 11.718 1.649 0.497 1.00 91.00 112 GLN A C 1
ATOM 878 O O . GLN A 1 112 ? 10.674 1.641 -0.156 1.00 91.00 112 GLN A O 1
ATOM 883 N N . ALA A 1 113 ? 12.896 1.341 -0.052 1.00 92.31 113 ALA A N 1
ATOM 884 C CA . ALA A 1 113 ? 13.012 0.921 -1.446 1.00 92.31 113 ALA A CA 1
ATOM 885 C C . ALA A 1 113 ? 12.252 -0.395 -1.694 1.00 92.31 113 ALA A C 1
ATOM 887 O O . ALA A 1 113 ? 11.531 -0.521 -2.683 1.00 92.31 113 ALA A O 1
ATOM 888 N N . MET A 1 114 ? 12.331 -1.347 -0.760 1.00 94.44 114 MET A N 1
ATOM 889 C CA . MET A 1 114 ? 11.587 -2.604 -0.848 1.00 94.44 114 MET A CA 1
ATOM 890 C C . MET A 1 114 ? 10.068 -2.376 -0.803 1.00 94.44 114 MET A C 1
ATOM 892 O O . MET A 1 114 ? 9.353 -2.878 -1.664 1.00 94.44 114 MET A O 1
ATOM 896 N N . LEU A 1 115 ? 9.570 -1.558 0.131 1.00 94.56 115 LEU A N 1
ATOM 897 C CA . LEU A 1 115 ? 8.145 -1.216 0.234 1.00 94.56 115 LEU A CA 1
ATOM 898 C C . LEU A 1 115 ? 7.629 -0.510 -1.026 1.00 94.56 115 LEU A C 1
ATOM 900 O O . LEU A 1 115 ? 6.528 -0.799 -1.484 1.00 94.56 115 LEU A O 1
ATOM 904 N N . GLY A 1 116 ? 8.430 0.378 -1.622 1.00 94.19 116 GLY A N 1
ATOM 905 C CA . GLY A 1 116 ? 8.086 1.038 -2.881 1.00 94.19 116 GLY A CA 1
ATOM 906 C C . GLY A 1 116 ? 7.980 0.066 -4.060 1.00 94.19 116 GLY A C 1
ATOM 907 O O . GLY A 1 116 ? 7.069 0.195 -4.880 1.00 94.19 116 GLY A O 1
ATOM 908 N N . LEU A 1 117 ? 8.881 -0.920 -4.140 1.00 96.06 117 LEU A N 1
ATOM 909 C CA . LEU A 1 117 ? 8.810 -1.996 -5.132 1.00 96.06 117 LEU A CA 1
ATOM 910 C C . LEU A 1 117 ? 7.564 -2.863 -4.923 1.00 96.06 117 LEU A C 1
ATOM 912 O O . LEU A 1 117 ? 6.853 -3.140 -5.887 1.00 96.06 117 LEU A O 1
ATOM 916 N N . VAL A 1 118 ? 7.293 -3.256 -3.676 1.00 96.94 118 VAL A N 1
ATOM 917 C CA . VAL A 1 118 ? 6.130 -4.073 -3.310 1.00 96.94 118 VAL A CA 1
ATOM 918 C C . VAL A 1 118 ? 4.839 -3.351 -3.652 1.00 96.94 118 VAL A C 1
ATOM 920 O O . VAL A 1 118 ? 4.026 -3.928 -4.358 1.00 96.94 118 VAL A O 1
ATOM 923 N N . ALA A 1 119 ? 4.685 -2.080 -3.274 1.00 96.62 119 ALA A N 1
ATOM 924 C CA . ALA A 1 119 ? 3.502 -1.290 -3.616 1.00 96.62 119 ALA A CA 1
ATOM 925 C C . ALA A 1 119 ? 3.201 -1.313 -5.120 1.00 96.62 119 ALA A C 1
ATOM 927 O O . ALA A 1 119 ? 2.074 -1.568 -5.528 1.00 96.62 119 ALA A O 1
ATOM 928 N N . ARG A 1 120 ? 4.232 -1.143 -5.959 1.00 96.81 120 ARG A N 1
ATOM 929 C CA . ARG A 1 120 ? 4.076 -1.228 -7.418 1.00 96.81 120 ARG A CA 1
ATOM 930 C C . ARG A 1 120 ? 3.763 -2.623 -7.921 1.00 96.81 120 ARG A C 1
ATOM 932 O O . ARG A 1 120 ? 3.057 -2.752 -8.913 1.00 96.81 120 ARG A O 1
ATOM 939 N N . TYR A 1 121 ? 4.303 -3.650 -7.282 1.00 98.06 121 TYR A N 1
ATOM 940 C CA . TYR A 1 121 ? 3.988 -5.016 -7.657 1.00 98.06 121 TYR A CA 1
ATOM 941 C C . TYR A 1 121 ? 2.539 -5.373 -7.298 1.00 98.06 121 TYR A C 1
ATOM 943 O O . TYR A 1 121 ? 1.851 -5.967 -8.122 1.00 98.06 121 TYR A O 1
ATOM 951 N N . ILE A 1 122 ? 2.052 -4.937 -6.132 1.00 98.12 122 ILE A N 1
ATOM 952 C CA . ILE A 1 122 ? 0.650 -5.098 -5.730 1.00 98.12 122 ILE A CA 1
ATOM 953 C C . ILE A 1 122 ? -0.287 -4.373 -6.702 1.00 98.12 122 ILE A C 1
ATOM 955 O O . ILE A 1 122 ? -1.220 -5.010 -7.174 1.00 98.12 122 ILE A O 1
ATOM 959 N N . ASP A 1 123 ? 0.021 -3.130 -7.111 1.00 97.62 123 ASP A N 1
ATOM 960 C CA . ASP A 1 123 ? -0.760 -2.411 -8.141 1.00 97.62 123 ASP A CA 1
ATOM 961 C C . ASP A 1 123 ? -0.935 -3.266 -9.423 1.00 97.62 123 ASP A C 1
ATOM 963 O O . ASP A 1 123 ? -1.991 -3.272 -10.054 1.00 97.62 123 ASP A O 1
ATOM 967 N N . VAL A 1 124 ? 0.114 -3.995 -9.831 1.00 98.25 124 VAL A N 1
ATOM 968 C CA . VAL A 1 124 ? 0.085 -4.868 -11.019 1.00 98.25 124 VAL A CA 1
ATOM 969 C C . VAL A 1 124 ? -0.729 -6.136 -10.773 1.00 98.25 124 VAL A C 1
ATOM 971 O O . VAL A 1 124 ? -1.477 -6.545 -11.656 1.00 98.25 124 VAL A O 1
ATOM 974 N N . LEU A 1 125 ? -0.597 -6.759 -9.601 1.00 98.31 125 LEU A N 1
ATOM 975 C CA . LEU A 1 125 ? -1.352 -7.968 -9.257 1.00 98.31 125 LEU A CA 1
ATOM 976 C C . LEU A 1 125 ? -2.852 -7.680 -9.136 1.00 98.31 125 LEU A C 1
ATOM 978 O O . LEU A 1 125 ? -3.653 -8.456 -9.648 1.00 98.31 125 LEU A O 1
ATOM 982 N N . GLU A 1 126 ? -3.228 -6.542 -8.552 1.00 97.31 126 GLU A N 1
ATOM 983 C CA . GLU A 1 126 ? -4.616 -6.068 -8.498 1.00 97.31 126 GLU A CA 1
ATOM 984 C C . GLU A 1 126 ? -5.167 -5.798 -9.906 1.00 97.31 126 GLU A C 1
ATOM 986 O O . GLU A 1 126 ? -6.268 -6.237 -10.232 1.00 97.31 126 GLU A O 1
ATOM 991 N N . ALA A 1 127 ? -4.381 -5.172 -10.792 1.00 97.62 127 ALA A N 1
ATOM 992 C CA . ALA A 1 127 ? -4.784 -4.949 -12.185 1.00 97.62 127 ALA A CA 1
ATOM 993 C C . ALA A 1 127 ? -4.981 -6.254 -12.986 1.00 97.62 127 ALA A C 1
ATOM 995 O O . ALA A 1 127 ? -5.767 -6.284 -13.934 1.00 97.62 127 ALA A O 1
ATOM 996 N N . VAL A 1 128 ? -4.275 -7.327 -12.615 1.00 98.06 128 VAL A N 1
ATOM 997 C CA . VAL A 1 128 ? -4.416 -8.680 -13.190 1.00 98.06 128 VAL A CA 1
ATOM 998 C C . VAL A 1 128 ? -5.476 -9.517 -12.453 1.00 98.06 128 VAL A C 1
ATOM 1000 O O . VAL A 1 128 ? -5.855 -10.587 -12.929 1.00 98.06 128 VAL A O 1
ATOM 1003 N N . ASN A 1 129 ? -6.014 -9.012 -11.339 1.00 97.31 129 ASN A N 1
ATOM 1004 C CA . ASN A 1 129 ? -6.942 -9.707 -10.448 1.00 97.31 129 ASN A CA 1
ATOM 1005 C C . ASN A 1 129 ? -6.354 -10.995 -9.819 1.00 97.31 129 ASN A C 1
ATOM 1007 O O . ASN A 1 129 ? -7.069 -11.966 -9.578 1.00 97.31 129 ASN A O 1
ATOM 1011 N N . ASP A 1 130 ? -5.039 -11.015 -9.565 1.00 98.06 130 ASP A N 1
ATOM 1012 C CA . ASP A 1 130 ? -4.317 -12.100 -8.877 1.00 98.06 130 ASP A CA 1
ATOM 1013 C C . ASP A 1 130 ? -4.185 -11.778 -7.376 1.00 98.06 130 ASP A C 1
ATOM 1015 O O . ASP A 1 130 ? -3.106 -11.468 -6.852 1.00 98.06 130 ASP A O 1
ATOM 1019 N N . THR A 1 131 ? -5.331 -11.788 -6.690 1.00 97.75 131 THR A N 1
ATOM 1020 C CA . THR A 1 131 ? -5.463 -11.398 -5.277 1.00 97.75 131 THR A CA 1
ATOM 1021 C C . THR A 1 131 ? -4.698 -12.334 -4.340 1.00 97.75 131 THR A C 1
ATOM 1023 O O . THR A 1 131 ? -4.040 -11.870 -3.409 1.00 97.75 131 THR A O 1
ATOM 1026 N N . ASP A 1 132 ? -4.687 -13.639 -4.621 1.00 97.75 132 ASP A N 1
ATOM 1027 C CA . ASP A 1 132 ? -3.957 -14.637 -3.831 1.00 97.75 132 ASP A CA 1
ATOM 1028 C C . ASP A 1 132 ? -2.452 -14.346 -3.789 1.00 97.75 132 ASP A C 1
ATOM 1030 O O . ASP A 1 132 ? -1.815 -14.407 -2.730 1.00 97.75 132 ASP A O 1
ATOM 1034 N N . THR A 1 133 ? -1.858 -14.019 -4.941 1.00 98.00 133 THR A N 1
ATOM 1035 C CA . THR A 1 133 ? -0.436 -13.677 -5.009 1.00 98.00 133 THR A CA 1
ATOM 1036 C C . THR A 1 133 ? -0.167 -12.344 -4.318 1.00 98.00 133 THR A C 1
ATOM 1038 O O . THR A 1 133 ? 0.835 -12.228 -3.609 1.00 98.00 133 THR A O 1
ATOM 1041 N N . ALA A 1 134 ? -1.069 -11.366 -4.450 1.00 98.19 134 ALA A N 1
ATOM 1042 C CA . ALA A 1 134 ? -0.948 -10.075 -3.776 1.00 98.19 134 ALA A CA 1
ATOM 1043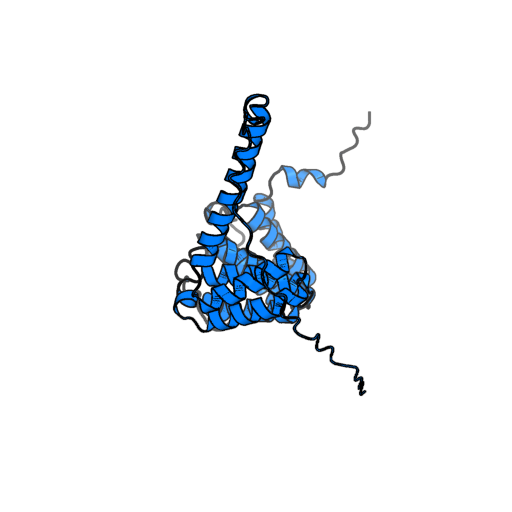 C C . ALA A 1 134 ? -0.926 -10.228 -2.245 1.00 98.19 134 ALA A C 1
ATOM 1045 O O . ALA A 1 134 ? -0.015 -9.715 -1.589 1.00 98.19 134 ALA A O 1
ATOM 1046 N N . ILE A 1 135 ? -1.849 -11.019 -1.684 1.00 97.50 135 ILE A N 1
ATOM 1047 C CA . ILE A 1 135 ? -1.903 -11.318 -0.245 1.00 97.50 135 ILE A CA 1
ATOM 1048 C C . ILE A 1 135 ? -0.601 -11.975 0.219 1.00 97.50 135 ILE A C 1
ATOM 1050 O O . ILE A 1 135 ? -0.011 -11.538 1.208 1.00 97.50 135 ILE A O 1
ATOM 1054 N N . ARG A 1 136 ? -0.101 -12.987 -0.508 1.00 97.19 136 ARG A N 1
ATOM 1055 C CA . ARG A 1 136 ? 1.152 -13.677 -0.150 1.00 97.19 136 ARG A CA 1
ATOM 1056 C C . ARG A 1 136 ? 2.353 -12.738 -0.163 1.00 97.19 136 ARG A C 1
ATOM 1058 O O . ARG A 1 136 ? 3.165 -12.787 0.756 1.00 97.19 136 ARG A O 1
ATOM 1065 N N . VAL A 1 137 ? 2.470 -11.886 -1.183 1.00 97.50 137 VAL A N 1
ATOM 1066 C CA . VAL A 1 137 ? 3.566 -10.911 -1.301 1.00 97.50 137 VAL A CA 1
ATOM 1067 C C . VAL A 1 137 ? 3.515 -9.901 -0.156 1.00 97.50 137 VAL A C 1
ATOM 1069 O O . VAL A 1 137 ? 4.550 -9.614 0.445 1.00 97.50 137 VAL A O 1
ATOM 1072 N N . LEU A 1 138 ? 2.328 -9.395 0.189 1.00 96.56 138 LEU A N 1
ATOM 1073 C CA . LEU A 1 138 ? 2.146 -8.493 1.327 1.00 96.56 138 LEU A CA 1
ATOM 1074 C C . LEU A 1 138 ? 2.521 -9.183 2.640 1.00 96.56 138 LEU A C 1
ATOM 1076 O O . 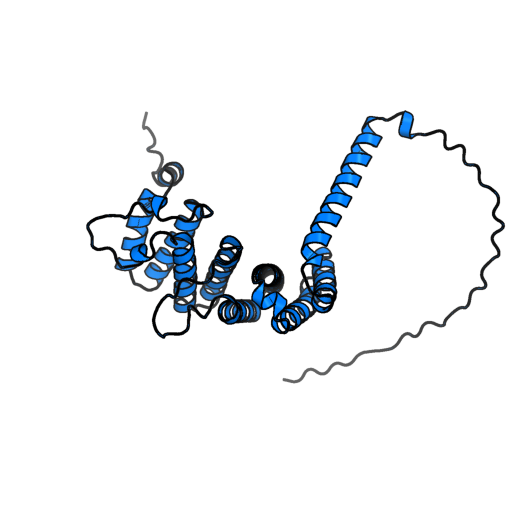LEU A 1 138 ? 3.375 -8.672 3.359 1.00 96.56 138 LEU A O 1
ATOM 1080 N N . GLN A 1 139 ? 1.960 -10.355 2.940 1.00 95.06 139 GLN A N 1
ATOM 1081 C CA . GLN A 1 139 ? 2.270 -11.108 4.163 1.00 95.06 139 GLN A CA 1
ATOM 1082 C C . GLN A 1 139 ? 3.769 -11.421 4.291 1.00 95.06 139 GLN A C 1
ATOM 1084 O O . GLN A 1 139 ? 4.360 -11.207 5.352 1.00 95.06 139 GLN A O 1
ATOM 1089 N N . ASP A 1 140 ? 4.404 -11.864 3.203 1.00 94.94 140 ASP A N 1
ATOM 1090 C CA . ASP A 1 140 ? 5.846 -12.115 3.137 1.00 94.94 140 ASP A CA 1
ATOM 1091 C C . ASP A 1 140 ? 6.649 -10.832 3.406 1.00 94.94 140 ASP A C 1
ATOM 1093 O O . ASP A 1 140 ? 7.569 -10.829 4.230 1.00 94.94 140 ASP A O 1
ATOM 1097 N N . THR A 1 141 ? 6.242 -9.711 2.805 1.00 94.06 141 THR A N 1
ATOM 1098 C CA . THR A 1 141 ? 6.862 -8.396 3.020 1.00 94.06 141 THR A CA 1
ATOM 1099 C C . THR A 1 141 ? 6.722 -7.936 4.472 1.00 94.06 141 THR A C 1
ATOM 1101 O O . THR A 1 141 ? 7.713 -7.526 5.078 1.00 94.06 141 THR A O 1
ATOM 1104 N N . PHE A 1 142 ? 5.528 -8.050 5.065 1.00 91.50 142 PHE A N 1
ATOM 1105 C CA . PHE A 1 142 ? 5.277 -7.703 6.466 1.00 91.50 142 PHE A CA 1
ATOM 1106 C C . PHE A 1 142 ? 6.102 -8.575 7.420 1.00 91.50 142 PHE A C 1
ATOM 1108 O O . PHE A 1 142 ? 6.690 -8.059 8.371 1.00 91.50 142 PHE A O 1
ATOM 1115 N N . SER A 1 143 ? 6.210 -9.877 7.145 1.00 90.50 143 SER A N 1
ATOM 1116 C CA . SER A 1 143 ? 7.023 -10.792 7.955 1.00 90.50 143 SER A CA 1
ATOM 1117 C C . SER A 1 143 ? 8.522 -10.474 7.889 1.00 90.50 143 SER A C 1
ATOM 1119 O O . SER A 1 143 ? 9.217 -10.575 8.900 1.00 90.50 143 SER A O 1
ATOM 1121 N N . THR A 1 144 ? 9.006 -10.038 6.721 1.00 89.62 144 THR A N 1
ATOM 1122 C CA . THR A 1 144 ? 10.429 -9.770 6.477 1.00 89.62 144 THR A CA 1
ATOM 1123 C C . THR A 1 144 ? 10.855 -8.399 6.998 1.00 89.62 144 THR A C 1
ATOM 1125 O O . THR A 1 144 ? 11.907 -8.279 7.621 1.00 89.62 144 THR A O 1
ATOM 1128 N N . LEU A 1 145 ? 10.062 -7.355 6.737 1.00 84.56 145 LEU A N 1
ATOM 1129 C CA . LEU A 1 145 ? 10.470 -5.969 6.984 1.00 84.56 145 LEU A CA 1
ATOM 1130 C C . LEU A 1 145 ? 10.075 -5.435 8.359 1.00 84.56 145 LEU A C 1
ATOM 1132 O O . LEU A 1 145 ? 10.733 -4.524 8.855 1.00 84.56 145 LEU A O 1
ATOM 1136 N N . LEU A 1 146 ? 8.995 -5.938 8.962 1.00 73.25 146 LEU A N 1
ATOM 1137 C CA . LEU A 1 146 ? 8.383 -5.254 10.109 1.00 73.25 146 LEU A CA 1
ATOM 1138 C C . LEU A 1 146 ? 8.574 -5.960 11.443 1.00 73.25 146 LEU A C 1
ATOM 1140 O O . LEU A 1 146 ? 8.163 -5.403 12.457 1.00 73.25 146 LEU A O 1
ATOM 1144 N N . HIS A 1 147 ? 9.258 -7.113 11.450 1.00 64.38 147 HIS A N 1
ATOM 1145 C CA . HIS A 1 147 ? 9.154 -8.138 12.491 1.00 64.38 147 HIS A CA 1
ATOM 1146 C C . HIS A 1 147 ? 7.677 -8.511 12.726 1.00 64.38 147 HIS A C 1
ATOM 1148 O O . HIS A 1 147 ? 6.818 -7.651 12.890 1.00 64.38 147 HIS A O 1
ATOM 1154 N N . PRO A 1 148 ? 7.323 -9.798 12.671 1.00 48.84 148 PRO A N 1
ATOM 1155 C CA . PRO A 1 148 ? 5.948 -10.209 12.423 1.00 48.84 148 PRO A CA 1
ATOM 1156 C C . PRO A 1 148 ? 4.975 -9.631 13.467 1.00 48.84 148 PRO A C 1
ATOM 1158 O O . PRO A 1 148 ? 5.037 -10.034 14.628 1.00 48.84 148 PRO A O 1
ATOM 1161 N N . PRO A 1 149 ? 4.012 -8.771 13.074 1.00 48.59 149 PRO A N 1
ATOM 1162 C CA . PRO A 1 149 ? 2.903 -8.417 13.960 1.00 48.59 149 PRO A CA 1
ATOM 1163 C C . PRO A 1 149 ? 1.931 -9.592 14.167 1.00 48.59 149 PRO A C 1
ATOM 1165 O O . PRO A 1 149 ? 1.017 -9.505 14.980 1.00 48.59 149 PRO A O 1
ATOM 1168 N N . PHE A 1 150 ? 2.127 -10.692 13.430 1.00 51.75 150 PHE A N 1
ATOM 1169 C CA . PHE A 1 150 ? 1.256 -11.867 13.401 1.00 51.75 150 PHE A CA 1
ATOM 1170 C C . PHE A 1 150 ? 1.836 -13.093 14.115 1.00 51.75 150 PHE A C 1
ATOM 1172 O O . PHE A 1 150 ? 1.174 -14.126 14.177 1.00 51.75 150 PHE A O 1
ATOM 1179 N N . SER A 1 151 ? 3.060 -13.016 14.646 1.00 50.88 151 SER A N 1
ATOM 1180 C CA . SER A 1 151 ? 3.580 -14.087 15.494 1.00 50.88 151 SER A CA 1
ATOM 1181 C C . SER A 1 151 ? 2.958 -13.943 16.875 1.00 50.88 151 SER A C 1
ATOM 1183 O O . SER A 1 151 ? 3.182 -12.956 17.566 1.00 50.88 151 SER A O 1
ATOM 1185 N N . SER A 1 152 ? 2.165 -14.934 17.265 1.00 50.62 152 SER A N 1
ATOM 1186 C CA . SER A 1 152 ? 1.265 -14.974 18.426 1.00 50.62 152 SER A CA 1
ATOM 1187 C C . SER A 1 152 ? 1.933 -14.846 19.810 1.00 50.62 152 SER A C 1
ATOM 1189 O O . SER A 1 152 ? 1.316 -15.187 20.815 1.00 50.62 152 SER A O 1
ATOM 1191 N N . SER A 1 153 ? 3.188 -14.399 19.901 1.00 46.19 153 SER A N 1
ATOM 1192 C CA . SER A 1 153 ? 4.011 -14.477 21.108 1.00 46.19 153 SER A CA 1
ATOM 1193 C C . SER A 1 153 ? 4.668 -13.139 21.460 1.00 46.19 153 SER A C 1
ATOM 1195 O O . SER A 1 153 ? 5.761 -12.821 21.006 1.00 46.19 153 SER A O 1
ATOM 1197 N N . SER A 1 154 ? 3.989 -12.421 22.357 1.00 45.88 154 SER A N 1
ATOM 1198 C CA . SER A 1 154 ? 4.521 -11.534 23.404 1.00 45.88 154 SER A CA 1
ATOM 1199 C C . SER A 1 154 ? 5.442 -10.356 23.030 1.00 45.88 154 SER A C 1
ATOM 1201 O O . SER A 1 154 ? 6.638 -10.511 22.803 1.00 45.88 154 SER A O 1
ATOM 1203 N N . SER A 1 155 ? 4.882 -9.164 23.257 1.00 48.34 155 SER A N 1
ATOM 1204 C CA . SER A 1 155 ? 5.517 -7.859 23.497 1.00 48.34 155 SER A CA 1
ATOM 1205 C C . SER A 1 155 ? 5.801 -6.979 22.264 1.00 48.34 155 SER A C 1
ATOM 1207 O O . SER A 1 155 ? 6.646 -7.323 21.436 1.00 48.34 155 SER A O 1
ATOM 1209 N N . PRO A 1 156 ? 5.137 -5.808 22.149 1.00 51.00 156 PRO A N 1
ATOM 1210 C CA . PRO A 1 156 ? 5.378 -4.840 21.087 1.00 51.00 156 PRO A CA 1
ATOM 1211 C C . PRO A 1 156 ? 6.702 -4.116 21.352 1.00 51.00 156 PRO A C 1
ATOM 1213 O O . PRO A 1 156 ? 6.747 -3.069 21.997 1.00 51.00 156 PRO A O 1
ATOM 1216 N N . ILE A 1 157 ? 7.805 -4.687 20.872 1.00 49.22 157 ILE A N 1
ATOM 1217 C CA . ILE A 1 157 ? 9.071 -3.959 20.779 1.00 49.22 157 ILE A CA 1
ATOM 1218 C C . ILE A 1 157 ? 8.853 -2.847 19.743 1.00 49.22 157 ILE A C 1
ATOM 1220 O O . ILE A 1 157 ? 8.444 -3.159 18.621 1.00 49.22 157 ILE A O 1
ATOM 1224 N N . PRO A 1 158 ? 9.076 -1.563 20.084 1.00 51.75 158 PRO A N 1
ATOM 1225 C CA . PRO A 1 158 ? 8.899 -0.479 19.130 1.00 51.75 158 PRO A CA 1
ATOM 1226 C C . PRO A 1 158 ? 9.862 -0.713 17.958 1.00 51.75 158 PRO A C 1
ATOM 1228 O O . PRO A 1 158 ? 11.075 -0.808 18.180 1.00 51.75 158 PRO A O 1
ATOM 1231 N N . PRO A 1 159 ? 9.357 -0.869 16.721 1.00 52.88 159 PRO A N 1
ATOM 1232 C CA . PRO A 1 159 ? 10.216 -1.120 15.579 1.00 52.88 159 PRO A CA 1
ATOM 1233 C C . PRO A 1 159 ? 11.172 0.056 15.407 1.00 52.88 159 PRO A C 1
ATOM 1235 O O . PRO A 1 159 ? 10.802 1.212 15.631 1.00 52.88 159 PRO A O 1
ATOM 1238 N N . LYS A 1 160 ? 12.410 -0.236 14.987 1.00 57.66 160 LYS A N 1
ATOM 1239 C CA . LYS A 1 160 ? 13.320 0.795 14.475 1.00 57.66 160 LYS A CA 1
ATOM 1240 C C . LYS A 1 160 ? 12.529 1.642 13.484 1.00 57.66 160 LYS A C 1
ATOM 1242 O O . LYS A 1 160 ? 11.917 1.087 12.575 1.00 57.66 160 LYS A O 1
ATOM 1247 N N . THR A 1 161 ? 12.499 2.950 13.722 1.00 56.59 161 THR A N 1
ATOM 1248 C CA . THR A 1 161 ? 11.718 3.939 12.973 1.00 56.59 161 THR A CA 1
ATOM 1249 C C . THR A 1 161 ? 11.807 3.667 11.475 1.00 56.59 161 THR A C 1
ATOM 1251 O O . THR A 1 161 ? 12.831 3.960 10.856 1.00 56.59 161 THR A O 1
ATOM 1254 N N . LEU A 1 162 ? 10.758 3.078 10.890 1.00 64.31 162 LEU A N 1
ATOM 1255 C CA . LEU A 1 162 ? 10.696 2.945 9.443 1.00 64.31 162 LEU A CA 1
ATOM 1256 C C . LEU A 1 162 ? 10.672 4.352 8.859 1.00 64.31 162 LEU A C 1
ATOM 1258 O O . LEU A 1 162 ? 9.835 5.169 9.235 1.00 64.31 162 LEU A O 1
ATOM 1262 N N . SER A 1 163 ? 11.572 4.606 7.912 1.00 66.69 163 SER A N 1
ATOM 1263 C CA . SER A 1 163 ? 11.717 5.894 7.223 1.00 66.69 163 SER A CA 1
ATOM 1264 C C . SER A 1 163 ? 10.411 6.364 6.547 1.00 66.69 163 SER A C 1
ATOM 1266 O O . SER A 1 163 ? 10.220 7.552 6.302 1.00 66.69 163 SER A O 1
ATOM 1268 N N . THR A 1 164 ? 9.469 5.450 6.264 1.00 82.38 164 THR A N 1
ATOM 1269 C CA . THR A 1 164 ? 8.228 5.749 5.525 1.00 82.38 164 THR A CA 1
ATOM 1270 C C . THR A 1 164 ? 6.974 5.098 6.126 1.00 82.38 164 THR A C 1
ATOM 1272 O O . THR A 1 164 ? 6.390 4.203 5.516 1.00 82.38 164 THR A O 1
ATOM 1275 N N . PRO A 1 165 ? 6.485 5.572 7.288 1.00 87.50 165 PRO A N 1
ATOM 1276 C CA . PRO A 1 165 ? 5.310 4.989 7.945 1.00 87.50 165 PRO A CA 1
ATOM 1277 C C . PRO A 1 165 ? 4.057 5.018 7.056 1.00 87.50 165 PRO A C 1
ATOM 1279 O O . PRO A 1 165 ? 3.276 4.072 7.061 1.00 87.50 165 PRO A O 1
ATOM 1282 N N . LYS A 1 166 ? 3.908 6.055 6.220 1.00 91.06 166 LYS A N 1
ATOM 1283 C CA . LYS A 1 166 ? 2.753 6.215 5.327 1.00 91.06 166 LYS A CA 1
ATOM 1284 C C . LYS A 1 166 ? 2.615 5.080 4.306 1.00 91.06 166 LYS A C 1
ATOM 1286 O O . LYS A 1 166 ? 1.514 4.583 4.115 1.00 91.06 166 LYS A O 1
ATOM 1291 N N . ILE A 1 167 ? 3.713 4.666 3.663 1.00 91.81 167 ILE A N 1
ATOM 1292 C CA . ILE A 1 167 ? 3.671 3.599 2.644 1.00 91.81 167 ILE A CA 1
ATOM 1293 C C . ILE A 1 167 ? 3.314 2.272 3.308 1.00 91.81 167 ILE A C 1
ATOM 1295 O O . ILE A 1 167 ? 2.480 1.530 2.808 1.00 91.81 167 ILE A O 1
ATOM 1299 N N . THR A 1 168 ? 3.916 1.981 4.457 1.00 92.31 168 THR A N 1
ATOM 1300 C CA . THR A 1 168 ? 3.658 0.735 5.177 1.00 92.31 168 THR A CA 1
ATOM 1301 C C . THR A 1 168 ? 2.209 0.613 5.630 1.00 92.31 168 THR A C 1
ATOM 1303 O O . THR A 1 168 ? 1.628 -0.465 5.582 1.00 92.31 168 THR A O 1
ATOM 1306 N N . ILE A 1 169 ? 1.623 1.726 6.059 1.00 93.44 169 ILE A N 1
ATOM 1307 C CA . ILE A 1 169 ? 0.224 1.789 6.464 1.00 93.44 169 ILE A CA 1
ATOM 1308 C C . ILE A 1 169 ? -0.708 1.639 5.269 1.00 93.44 169 ILE A C 1
ATOM 1310 O O . ILE A 1 169 ? -1.654 0.869 5.373 1.00 93.44 169 ILE A O 1
ATOM 1314 N N . ASP A 1 170 ? -0.414 2.290 4.139 1.00 95.00 170 ASP A N 1
ATOM 1315 C CA . ASP A 1 170 ? -1.165 2.089 2.891 1.00 95.00 170 ASP A CA 1
ATOM 1316 C C . ASP A 1 170 ? -1.176 0.604 2.498 1.00 95.00 170 ASP A C 1
ATOM 1318 O O . ASP A 1 170 ? -2.230 0.029 2.253 1.00 95.00 170 ASP A O 1
ATOM 1322 N N . LEU A 1 171 ? -0.018 -0.062 2.557 1.00 95.81 171 LEU A N 1
ATOM 1323 C CA . LEU A 1 171 ? 0.088 -1.499 2.291 1.00 95.81 171 LEU A CA 1
ATOM 1324 C C . LEU A 1 171 ? -0.662 -2.363 3.313 1.00 95.81 171 LEU A C 1
ATOM 1326 O O . LEU A 1 171 ? -1.175 -3.418 2.949 1.00 95.81 171 LEU A O 1
ATOM 1330 N N . ALA A 1 172 ? -0.725 -1.948 4.580 1.00 95.50 172 ALA A N 1
ATOM 1331 C CA . ALA A 1 172 ? -1.446 -2.683 5.618 1.00 95.50 172 ALA A CA 1
ATOM 1332 C C . ALA A 1 172 ? -2.961 -2.559 5.438 1.00 95.50 172 ALA A C 1
ATOM 1334 O O . ALA A 1 172 ? -3.674 -3.544 5.602 1.00 95.50 172 ALA A O 1
ATOM 1335 N N . VAL A 1 173 ? -3.440 -1.369 5.065 1.00 96.50 173 VAL A N 1
ATOM 1336 C CA . VAL A 1 173 ? -4.844 -1.151 4.709 1.00 96.50 173 VAL A CA 1
ATOM 1337 C C . VAL A 1 173 ? -5.180 -1.966 3.464 1.00 96.50 173 VAL A C 1
ATOM 1339 O O . VAL A 1 173 ? -6.082 -2.782 3.529 1.00 96.50 173 VAL A O 1
ATOM 1342 N N . ARG A 1 174 ? -4.386 -1.893 2.389 1.00 97.25 174 ARG A N 1
ATOM 1343 C CA . ARG A 1 174 ? -4.599 -2.735 1.196 1.00 97.25 174 ARG A CA 1
ATOM 1344 C C . ARG A 1 174 ? -4.607 -4.232 1.501 1.00 97.25 174 ARG A C 1
ATOM 1346 O O . ARG A 1 174 ? -5.419 -4.966 0.953 1.00 97.25 174 ARG A O 1
ATOM 1353 N N . LEU A 1 175 ? -3.729 -4.702 2.392 1.00 97.06 175 LEU A N 1
ATOM 1354 C CA . LEU A 1 175 ? -3.766 -6.091 2.852 1.00 97.06 175 LEU A CA 1
ATOM 1355 C C . LEU A 1 175 ? -5.104 -6.414 3.527 1.00 97.06 175 LEU A C 1
ATOM 1357 O O . LEU A 1 175 ? -5.653 -7.484 3.289 1.00 97.06 175 LEU A O 1
ATOM 1361 N N . ALA A 1 176 ? -5.627 -5.512 4.358 1.00 96.94 176 ALA A N 1
ATOM 1362 C CA . ALA A 1 176 ? -6.930 -5.691 4.982 1.00 96.94 176 ALA A CA 1
ATOM 1363 C C . ALA A 1 176 ? -8.056 -5.789 3.944 1.00 96.94 176 ALA A C 1
ATOM 1365 O O . ALA A 1 176 ? -8.923 -6.642 4.100 1.00 96.94 176 ALA A O 1
ATOM 1366 N N . ASP A 1 177 ? -8.007 -4.981 2.886 1.00 97.31 177 ASP A N 1
ATOM 1367 C CA . ASP A 1 177 ? -8.993 -4.971 1.799 1.00 97.31 177 ASP A CA 1
ATOM 1368 C C . ASP A 1 177 ? -9.007 -6.312 1.061 1.00 97.31 177 ASP A C 1
ATOM 1370 O O . ASP A 1 177 ? -10.047 -6.949 0.929 1.00 97.31 177 ASP A O 1
ATOM 1374 N N . LEU A 1 178 ? -7.826 -6.808 0.684 1.00 97.19 178 LEU A N 1
ATOM 1375 C CA . LEU A 1 178 ? -7.690 -8.107 0.023 1.00 97.19 178 LEU A CA 1
ATOM 1376 C C . LEU A 1 178 ? -8.104 -9.278 0.937 1.00 97.19 178 LEU A C 1
ATOM 1378 O O . LEU A 1 178 ? -8.646 -10.283 0.475 1.00 97.19 178 LEU A O 1
ATOM 1382 N N . LEU A 1 179 ? -7.856 -9.176 2.247 1.00 96.94 179 LEU A N 1
ATOM 1383 C CA . LEU A 1 179 ? -8.301 -10.176 3.225 1.00 96.94 179 LEU A CA 1
ATOM 1384 C C . LEU A 1 179 ? -9.819 -10.124 3.461 1.00 96.94 179 LEU A C 1
ATOM 1386 O O . LEU A 1 179 ? -10.439 -11.164 3.675 1.00 96.94 179 LEU A O 1
ATOM 1390 N N . GLU A 1 180 ? -10.425 -8.939 3.389 1.00 96.56 180 GLU A N 1
ATOM 1391 C CA . GLU A 1 180 ? -11.879 -8.758 3.443 1.00 96.56 180 GLU A CA 1
ATOM 1392 C C . GLU A 1 180 ? -12.547 -9.450 2.245 1.00 96.56 180 GLU A C 1
ATOM 1394 O O . GLU A 1 180 ? -13.476 -10.236 2.441 1.00 96.56 180 GLU A O 1
ATOM 1399 N N . ASP A 1 181 ? -12.001 -9.265 1.038 1.00 96.50 181 ASP A N 1
ATOM 1400 C CA . ASP A 1 181 ? -12.495 -9.892 -0.196 1.00 96.50 181 ASP A CA 1
ATOM 1401 C C . ASP A 1 181 ? -12.399 -11.429 -0.179 1.00 96.50 181 ASP A C 1
ATOM 1403 O O . ASP A 1 181 ? -13.235 -12.120 -0.766 1.00 96.50 181 ASP A O 1
ATOM 1407 N N . THR A 1 182 ? -11.405 -11.987 0.518 1.00 96.69 182 THR A N 1
ATOM 1408 C CA . THR A 1 182 ? -11.250 -13.447 0.686 1.00 96.69 182 THR A CA 1
ATOM 1409 C C . THR A 1 182 ? -12.053 -14.020 1.859 1.00 96.69 182 THR A C 1
ATOM 1411 O O . THR A 1 182 ? -12.134 -15.241 2.009 1.00 96.69 182 THR A O 1
ATOM 1414 N N . GLY A 1 183 ? -12.678 -13.170 2.681 1.00 96.50 183 GLY A N 1
ATOM 1415 C CA . GLY A 1 183 ? -13.444 -13.574 3.862 1.00 96.50 183 GLY A CA 1
ATOM 1416 C C . GLY A 1 183 ? -12.603 -13.853 5.115 1.00 96.50 183 GLY A C 1
ATOM 1417 O O . GLY A 1 183 ? -13.158 -14.296 6.126 1.00 96.50 183 GLY A O 1
ATOM 1418 N N . ASP A 1 184 ? -11.294 -13.573 5.108 1.00 96.75 184 ASP A N 1
ATOM 1419 C CA . ASP A 1 184 ? -10.444 -13.651 6.304 1.00 96.75 184 ASP A CA 1
ATOM 1420 C C . ASP A 1 184 ? -10.649 -12.416 7.196 1.00 96.75 184 ASP A C 1
ATOM 1422 O O . ASP A 1 184 ? -9.830 -11.493 7.280 1.00 96.75 184 ASP A O 1
ATOM 1426 N N . THR A 1 185 ? -11.788 -12.399 7.892 1.00 96.44 185 THR A N 1
ATOM 1427 C CA . THR A 1 185 ? -12.163 -11.277 8.763 1.00 96.44 185 THR A CA 1
ATOM 1428 C C . THR A 1 185 ? -11.196 -11.083 9.936 1.00 96.44 185 THR A C 1
ATOM 1430 O O . THR A 1 185 ? -11.065 -9.967 10.443 1.00 96.44 185 THR A O 1
ATOM 1433 N N . GLU A 1 186 ? -10.496 -12.133 10.380 1.00 94.25 186 GLU A N 1
ATOM 1434 C CA . GLU A 1 186 ? -9.539 -12.026 11.480 1.00 94.25 186 GLU A CA 1
ATOM 1435 C C . GLU A 1 186 ? -8.228 -11.395 11.002 1.00 94.25 186 GLU A C 1
ATOM 1437 O O . GLU A 1 186 ? -7.742 -10.445 11.621 1.00 94.25 186 GLU A O 1
ATOM 1442 N N . GLY A 1 187 ? -7.682 -11.868 9.879 1.00 93.19 187 GLY A N 1
ATOM 1443 C CA . GLY A 1 187 ? -6.516 -11.266 9.240 1.00 93.19 187 GLY A CA 1
ATOM 1444 C C . GLY A 1 187 ? -6.748 -9.793 8.893 1.00 93.19 187 GLY A C 1
ATOM 1445 O O . GLY A 1 187 ? -5.903 -8.949 9.208 1.00 93.19 187 GLY A O 1
ATOM 1446 N N . CYS A 1 188 ? -7.926 -9.472 8.347 1.00 96.19 188 CYS A N 1
ATOM 1447 C CA . CYS A 1 188 ? -8.349 -8.102 8.060 1.00 96.19 188 CYS A CA 1
ATOM 1448 C C . CYS A 1 188 ? -8.350 -7.224 9.327 1.00 96.19 188 CYS A C 1
ATOM 1450 O O . CYS A 1 188 ? -7.701 -6.174 9.363 1.00 96.19 188 CYS A O 1
ATOM 1452 N N . ALA A 1 189 ? -8.976 -7.688 10.418 1.00 94.62 189 ALA A N 1
ATOM 1453 C CA . ALA A 1 189 ? -8.987 -6.965 11.692 1.00 94.62 189 ALA A CA 1
ATOM 1454 C C . ALA A 1 189 ? -7.573 -6.715 12.237 1.00 94.62 189 ALA A C 1
ATOM 1456 O O . ALA A 1 189 ? -7.279 -5.617 12.715 1.00 94.62 189 ALA A O 1
ATOM 1457 N N . ARG A 1 190 ? -6.680 -7.712 12.156 1.00 92.31 190 ARG A N 1
ATOM 1458 C CA . ARG A 1 190 ? -5.288 -7.576 12.615 1.00 92.31 190 ARG A CA 1
ATOM 1459 C C . ARG A 1 190 ? -4.515 -6.549 11.786 1.00 92.31 190 ARG A C 1
ATOM 1461 O O . ARG A 1 190 ? -3.779 -5.753 12.366 1.00 92.31 190 ARG A O 1
ATOM 1468 N N . ALA A 1 191 ? -4.686 -6.539 10.464 1.00 93.38 191 ALA A N 1
ATOM 1469 C CA . ALA A 1 191 ? -4.036 -5.575 9.579 1.00 93.38 191 ALA A CA 1
ATOM 1470 C C . ALA A 1 191 ? -4.515 -4.133 9.849 1.00 93.38 191 ALA A C 1
ATOM 1472 O O . ALA A 1 191 ? -3.690 -3.226 10.001 1.00 93.38 191 ALA A O 1
ATOM 1473 N N . LEU A 1 192 ? -5.826 -3.929 10.030 1.00 94.88 192 LEU A N 1
ATOM 1474 C CA . LEU A 1 192 ? -6.381 -2.619 10.386 1.00 94.88 192 LEU A CA 1
ATOM 1475 C C . LEU A 1 192 ? -5.938 -2.165 11.785 1.00 94.88 192 LEU A C 1
ATOM 1477 O O . LEU A 1 192 ? -5.512 -1.021 11.938 1.00 94.88 192 LEU A O 1
ATOM 1481 N N . LEU A 1 193 ? -5.953 -3.047 12.793 1.00 92.50 193 LEU A N 1
ATOM 1482 C CA . LEU A 1 193 ? -5.415 -2.730 14.123 1.00 92.50 193 LEU A CA 1
ATOM 1483 C C . LEU A 1 193 ? -3.946 -2.330 14.033 1.00 92.50 193 LEU A C 1
ATOM 1485 O O . LEU A 1 193 ? -3.554 -1.319 14.603 1.00 92.50 193 LEU A O 1
ATOM 1489 N N . TRP A 1 194 ? -3.134 -3.078 13.291 1.00 90.38 194 TRP A N 1
ATOM 1490 C CA . TRP A 1 194 ? -1.730 -2.739 13.111 1.00 90.38 194 TRP A CA 1
ATOM 1491 C C . TRP A 1 194 ? -1.569 -1.334 12.519 1.00 90.38 194 TRP A C 1
ATOM 1493 O O . TRP A 1 194 ? -0.830 -0.517 13.067 1.00 90.38 194 TRP A O 1
ATOM 1503 N 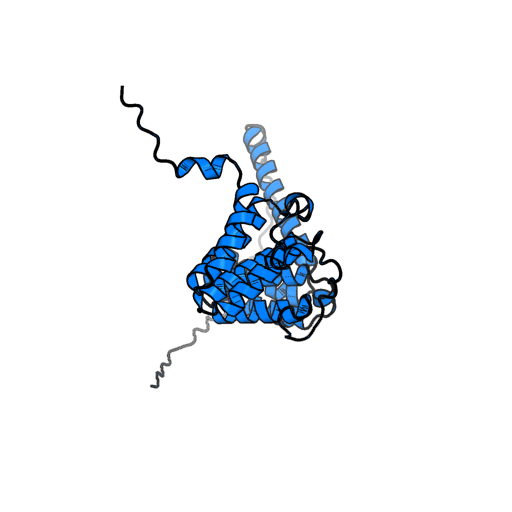N . SER A 1 195 ? -2.318 -1.011 11.460 1.00 92.88 195 SER A N 1
ATOM 1504 C CA . SER A 1 195 ? -2.268 0.317 10.838 1.00 92.88 195 SER A CA 1
ATOM 1505 C C . SER A 1 195 ? -2.659 1.438 11.813 1.00 92.88 195 SER A C 1
ATOM 1507 O O . SER A 1 195 ? -1.921 2.417 11.953 1.00 92.88 195 SER A O 1
ATOM 1509 N N . LEU A 1 196 ? -3.740 1.250 12.579 1.00 93.12 196 LEU A N 1
ATOM 1510 C CA . LEU A 1 196 ? -4.202 2.192 13.597 1.00 93.12 196 LEU A CA 1
ATOM 1511 C C . LEU A 1 196 ? -3.150 2.410 14.696 1.00 93.12 196 LEU A C 1
ATOM 1513 O O . LEU A 1 196 ? -2.974 3.531 15.169 1.00 93.12 196 LEU A O 1
ATOM 1517 N N . PHE A 1 197 ? -2.414 1.364 15.085 1.00 89.19 197 PHE A N 1
ATOM 1518 C CA . PHE A 1 197 ? -1.373 1.450 16.117 1.00 89.19 197 PHE A CA 1
ATOM 1519 C C . PHE A 1 197 ? -0.243 2.369 15.678 1.00 89.19 197 PHE A C 1
ATOM 1521 O O . PHE A 1 197 ? 0.210 3.222 16.440 1.00 89.19 197 PHE A O 1
ATOM 1528 N N . HIS A 1 198 ? 0.180 2.221 14.425 1.00 87.38 198 HIS A N 1
ATOM 1529 C CA . HIS A 1 198 ? 1.242 3.043 13.861 1.00 87.38 198 HIS A CA 1
ATOM 1530 C C . HIS A 1 198 ? 0.799 4.487 13.631 1.00 87.38 198 HIS A C 1
ATOM 1532 O O . HIS A 1 198 ? 1.591 5.403 13.862 1.00 87.38 198 HIS A O 1
ATOM 1538 N N . MET A 1 199 ? -0.468 4.717 13.274 1.00 91.31 199 MET A N 1
ATOM 1539 C CA . MET A 1 199 ? -1.029 6.072 13.219 1.00 91.31 199 MET A CA 1
ATOM 1540 C C . MET A 1 199 ? -1.098 6.741 14.604 1.00 91.31 199 MET A C 1
ATOM 1542 O O . MET A 1 199 ? -0.843 7.938 14.716 1.00 91.31 199 MET A O 1
ATOM 1546 N N . LEU A 1 200 ? -1.367 5.977 15.669 1.00 89.50 200 LEU A N 1
ATOM 1547 C CA . LEU A 1 200 ? -1.480 6.461 17.055 1.00 89.50 200 LEU A CA 1
ATOM 1548 C C . LEU A 1 200 ? -0.185 6.300 17.871 1.00 89.50 200 LEU A C 1
ATOM 1550 O O . LEU A 1 200 ? -0.224 6.183 19.097 1.00 89.50 200 LEU A O 1
ATOM 1554 N N . SER A 1 201 ? 0.973 6.283 17.208 1.00 79.69 201 SER A N 1
ATOM 1555 C CA . SER A 1 201 ? 2.258 5.884 17.806 1.00 79.69 201 SER A CA 1
ATOM 1556 C C . SER A 1 201 ? 2.685 6.667 19.061 1.00 79.69 201 SER A C 1
ATOM 1558 O O . SER A 1 201 ? 3.476 6.145 19.847 1.00 79.69 201 SER A O 1
ATOM 1560 N N . LYS A 1 202 ? 2.143 7.872 19.318 1.00 70.88 202 LYS A N 1
ATOM 1561 C CA . LYS A 1 202 ? 2.412 8.636 20.555 1.00 70.88 202 LYS A CA 1
ATOM 1562 C C . LYS A 1 202 ? 1.642 8.112 21.779 1.00 70.88 202 LYS A C 1
ATOM 1564 O O . LYS A 1 202 ? 1.982 8.481 22.901 1.00 70.88 202 LYS A O 1
ATOM 1569 N N . ALA A 1 203 ? 0.638 7.250 21.602 1.00 59.97 203 ALA A N 1
ATOM 1570 C CA . ALA A 1 203 ? -0.135 6.654 22.692 1.00 59.97 203 ALA A CA 1
ATOM 1571 C C . ALA A 1 203 ? -0.451 5.166 22.431 1.00 59.97 203 ALA A C 1
ATOM 1573 O O . ALA A 1 203 ? -1.600 4.818 22.152 1.00 59.97 203 ALA A O 1
ATOM 1574 N N . PRO A 1 204 ? 0.516 4.245 22.615 1.00 58.56 204 PRO A N 1
ATOM 1575 C CA . PRO A 1 204 ? 0.259 2.805 22.500 1.00 58.56 204 PRO A CA 1
ATOM 1576 C C . PRO A 1 204 ? -0.837 2.306 23.466 1.00 58.56 204 PRO A C 1
ATOM 1578 O O . PRO A 1 204 ? -1.461 1.275 23.227 1.00 58.56 204 PRO A O 1
ATOM 1581 N N . GLN A 1 205 ? -1.130 3.063 24.533 1.00 54.94 205 GLN A N 1
ATOM 1582 C CA . GLN A 1 205 ? -2.221 2.789 25.474 1.00 54.94 205 GLN A CA 1
ATOM 1583 C C . GLN A 1 205 ? -3.630 3.039 24.897 1.00 54.94 205 GLN A C 1
ATOM 1585 O O . GLN A 1 205 ? -4.602 2.541 25.460 1.00 54.94 205 GLN A O 1
ATOM 1590 N N . ALA A 1 206 ? -3.773 3.739 23.762 1.00 51.12 206 ALA A N 1
ATOM 1591 C CA . ALA A 1 206 ? -5.075 4.014 23.138 1.00 51.12 206 ALA A CA 1
ATOM 1592 C C . ALA A 1 206 ? -5.807 2.744 22.648 1.00 51.12 206 ALA A C 1
ATOM 1594 O O . ALA A 1 206 ? -7.025 2.765 22.443 1.00 51.12 206 ALA A O 1
ATOM 1595 N N . MET A 1 207 ? -5.081 1.630 22.491 1.00 51.88 207 MET A N 1
ATOM 1596 C CA . MET A 1 207 ? -5.633 0.336 22.074 1.00 51.88 207 MET A CA 1
ATOM 1597 C C . MET A 1 207 ? -6.162 -0.540 23.195 1.00 51.88 207 MET A C 1
ATOM 1599 O O . MET A 1 207 ? -6.851 -1.519 22.909 1.00 51.88 207 MET A O 1
ATOM 1603 N N . GLN A 1 208 ? -5.879 -0.217 24.458 1.00 56.94 208 GLN A N 1
ATOM 1604 C CA . GLN A 1 208 ? -6.579 -0.911 25.527 1.00 56.94 208 GLN A CA 1
ATOM 1605 C C . GLN A 1 208 ? -8.075 -0.553 25.449 1.00 56.94 208 GLN A C 1
ATOM 1607 O O . GLN A 1 208 ? -8.425 0.595 25.117 1.00 56.94 208 GLN A O 1
ATOM 1612 N N . PRO A 1 209 ? -8.976 -1.525 25.702 1.00 48.12 209 PRO A N 1
ATOM 1613 C CA . PRO A 1 209 ? -10.391 -1.224 25.848 1.00 48.12 209 PRO A CA 1
ATOM 1614 C C . PRO A 1 209 ? -10.512 -0.094 26.878 1.00 48.12 209 PRO A C 1
ATOM 1616 O O . PRO A 1 209 ? -9.862 -0.158 27.924 1.00 48.12 209 PRO A O 1
ATOM 1619 N N . PRO A 1 210 ? -11.247 0.986 26.563 1.00 50.00 210 PRO A N 1
ATOM 1620 C CA . PRO A 1 210 ? -11.263 2.156 27.422 1.00 50.00 210 PRO A CA 1
ATOM 1621 C C . PRO A 1 210 ? -11.813 1.750 28.783 1.00 50.00 210 PRO A C 1
ATOM 1623 O O . PRO A 1 210 ? -12.924 1.229 28.875 1.00 50.00 210 PRO A O 1
ATOM 1626 N N . SER A 1 211 ? -11.089 2.076 29.847 1.00 50.78 211 SER A N 1
ATOM 1627 C CA . SER A 1 211 ? -11.771 2.444 31.077 1.00 50.78 211 SER A CA 1
ATOM 1628 C C . SER A 1 211 ? -12.672 3.642 30.741 1.00 50.78 211 SER A C 1
ATOM 1630 O O . SER A 1 211 ? -12.246 4.602 30.101 1.00 50.78 211 SER A O 1
ATOM 1632 N N . PHE A 1 212 ? -13.953 3.543 31.093 1.00 42.81 212 PHE A N 1
ATOM 1633 C CA . PHE A 1 212 ? -15.068 4.377 30.612 1.00 42.81 212 PHE A CA 1
ATOM 1634 C C . PHE A 1 212 ? -15.000 5.895 30.944 1.00 42.81 212 PHE A C 1
ATOM 1636 O O . PHE A 1 212 ? -16.014 6.576 30.850 1.00 42.81 212 PHE A O 1
ATOM 1643 N N . GLY A 1 213 ? -13.850 6.455 31.339 1.00 48.81 213 GLY A N 1
ATOM 1644 C CA . GLY A 1 213 ? -13.772 7.774 31.988 1.00 48.81 213 GLY A CA 1
ATOM 1645 C C . GLY A 1 213 ? -13.087 8.907 31.221 1.00 48.81 213 GLY A C 1
ATOM 1646 O O . GLY A 1 213 ? -13.289 10.064 31.571 1.00 48.81 213 GLY A O 1
ATOM 1647 N N . SER A 1 214 ? -12.282 8.633 30.193 1.00 56.69 214 SER A N 1
ATOM 1648 C CA . SER A 1 214 ? -11.612 9.694 29.430 1.00 56.69 214 SER A CA 1
ATOM 1649 C C . SER A 1 214 ? -11.347 9.212 28.015 1.00 56.69 214 SER A C 1
ATOM 1651 O O . SER A 1 214 ? -10.676 8.199 27.826 1.00 56.69 214 SER A O 1
ATOM 1653 N N . ILE A 1 215 ? -11.900 9.904 27.017 1.00 56.22 215 ILE A N 1
ATOM 1654 C CA . ILE A 1 215 ? -11.446 9.747 25.636 1.00 56.22 215 ILE A CA 1
ATOM 1655 C C . ILE A 1 215 ? -10.072 10.424 25.626 1.00 56.22 215 ILE A C 1
ATOM 1657 O O . ILE A 1 215 ? -10.034 11.652 25.735 1.00 56.22 215 ILE A O 1
ATOM 1661 N N . PRO A 1 216 ? -8.945 9.679 25.580 1.00 63.72 216 PRO A N 1
ATOM 1662 C CA . PRO A 1 216 ? -7.652 10.320 25.411 1.00 63.72 216 PRO A CA 1
ATOM 1663 C C . PRO A 1 216 ? -7.758 11.209 24.180 1.00 63.72 216 PRO A C 1
ATOM 1665 O O . PRO A 1 216 ? -8.363 10.803 23.189 1.00 63.72 216 PRO A O 1
ATOM 1668 N N . ASP A 1 217 ? -7.236 12.429 24.276 1.00 77.94 217 ASP A N 1
ATOM 1669 C CA . ASP A 1 217 ? -7.290 13.410 23.199 1.00 77.94 217 ASP A CA 1
ATOM 1670 C C . ASP A 1 217 ? -6.579 12.819 21.973 1.00 77.94 217 ASP A C 1
ATOM 1672 O O . ASP A 1 217 ? -5.355 12.865 21.849 1.00 77.94 217 ASP A O 1
ATOM 1676 N N . MET A 1 218 ? -7.348 12.136 21.121 1.00 82.12 218 MET A N 1
ATOM 1677 C CA . MET A 1 218 ? -6.821 11.205 20.122 1.00 82.12 218 MET A CA 1
ATOM 1678 C C . MET A 1 218 ? -6.012 11.974 19.080 1.00 82.12 218 MET A C 1
ATOM 1680 O O . MET A 1 218 ? -4.989 11.495 18.608 1.00 82.12 218 MET A O 1
ATOM 1684 N N . ARG A 1 219 ? -6.377 13.243 18.866 1.00 85.12 219 ARG A N 1
ATOM 1685 C CA . ARG A 1 219 ? -5.619 14.215 18.081 1.00 85.12 219 ARG A CA 1
ATOM 1686 C C . ARG A 1 219 ? -4.207 14.457 18.629 1.00 85.12 219 ARG A C 1
ATOM 1688 O O . ARG A 1 219 ? -3.285 14.625 17.842 1.00 85.12 219 ARG A O 1
ATOM 1695 N N . LYS A 1 220 ? -4.006 14.444 19.953 1.00 87.25 220 LYS A N 1
ATOM 1696 C CA . LYS A 1 220 ? -2.667 14.543 20.571 1.00 87.25 220 LYS A CA 1
ATOM 1697 C C . LYS A 1 220 ? -1.868 13.241 20.465 1.00 87.25 220 LYS A C 1
ATOM 1699 O O . LYS A 1 220 ? -0.640 13.284 20.478 1.00 87.25 220 LYS A O 1
ATOM 1704 N N . ALA A 1 221 ? -2.550 12.099 20.372 1.00 87.06 221 ALA A N 1
ATOM 1705 C CA . ALA A 1 221 ? -1.937 10.776 20.231 1.00 87.06 221 ALA A CA 1
ATOM 1706 C C . ALA A 1 221 ? -1.496 10.442 18.794 1.00 87.06 221 ALA A C 1
ATOM 1708 O O . ALA A 1 221 ? -0.701 9.523 18.588 1.00 87.06 221 ALA A O 1
ATOM 1709 N N . MET A 1 222 ? -2.012 11.172 17.806 1.00 89.50 222 MET A N 1
ATOM 1710 C CA . MET A 1 222 ? -1.694 10.969 16.399 1.00 89.50 222 MET A CA 1
ATOM 1711 C C . MET A 1 222 ? -0.246 11.329 16.067 1.00 89.50 222 MET A C 1
ATOM 1713 O O . MET A 1 222 ? 0.345 12.274 16.603 1.00 89.50 222 MET A O 1
ATOM 1717 N N . ALA A 1 223 ? 0.327 10.574 15.137 1.00 89.38 223 ALA A N 1
ATOM 1718 C CA . ALA A 1 223 ? 1.598 10.920 14.533 1.00 89.38 223 ALA A CA 1
ATOM 1719 C C . ALA A 1 223 ? 1.460 12.169 13.647 1.00 89.38 223 ALA A C 1
ATOM 1721 O O . ALA A 1 223 ? 0.439 12.356 12.988 1.00 89.38 223 ALA A O 1
ATOM 1722 N N . ASP A 1 224 ? 2.512 12.989 13.570 1.00 90.38 224 ASP A N 1
ATOM 1723 C CA . ASP A 1 224 ? 2.466 14.281 12.859 1.00 90.38 224 ASP A CA 1
ATOM 1724 C C . ASP A 1 224 ? 2.240 14.135 11.344 1.00 90.38 224 ASP A C 1
ATOM 1726 O O . ASP A 1 224 ? 1.807 15.070 10.678 1.00 90.38 224 ASP A O 1
ATOM 1730 N N . TRP A 1 225 ? 2.526 12.954 10.791 1.00 88.94 225 TRP A N 1
ATOM 1731 C CA . TRP A 1 225 ? 2.306 12.629 9.381 1.00 88.94 225 TRP A CA 1
ATOM 1732 C C . TRP A 1 225 ? 0.917 12.031 9.099 1.00 88.94 225 TRP A C 1
ATOM 1734 O O . TRP A 1 225 ? 0.564 11.884 7.928 1.00 88.94 225 TRP A O 1
ATOM 1744 N N . SER A 1 226 ? 0.157 11.647 10.131 1.00 92.06 226 SER A N 1
ATOM 1745 C CA . SER A 1 226 ? -1.163 11.017 9.986 1.00 92.06 226 SER A CA 1
ATOM 1746 C C . SER A 1 226 ? -2.271 12.068 9.982 1.00 92.06 226 SER A C 1
ATOM 1748 O O . SER A 1 226 ? -2.273 12.969 10.823 1.00 92.06 226 SER A O 1
ATOM 1750 N N . SER A 1 227 ? -3.211 11.970 9.040 1.00 93.06 227 SER A N 1
ATOM 1751 C CA . SER A 1 227 ? -4.377 12.855 9.015 1.00 93.06 227 SER A CA 1
ATOM 1752 C C . SER A 1 227 ? -5.509 12.297 9.881 1.00 93.06 227 SER A C 1
ATOM 1754 O O . SER A 1 227 ? -5.613 11.087 10.094 1.00 93.06 227 SER A O 1
ATOM 1756 N N . VAL A 1 228 ? -6.364 13.185 10.400 1.00 92.44 228 VAL A N 1
ATOM 1757 C CA . VAL A 1 228 ? -7.532 12.782 11.209 1.00 92.44 228 VAL A CA 1
ATOM 1758 C C . VAL A 1 228 ? -8.485 11.931 10.371 1.00 92.44 228 VAL A C 1
ATOM 1760 O O . VAL A 1 228 ? -9.069 10.984 10.885 1.00 92.44 228 VAL A O 1
ATOM 1763 N N . GLU A 1 229 ? -8.580 12.237 9.078 1.00 93.00 229 GLU A N 1
ATOM 1764 C CA . GLU A 1 229 ? -9.394 11.515 8.102 1.00 93.00 229 GLU A CA 1
ATOM 1765 C C . GLU A 1 229 ? -8.894 10.081 7.896 1.00 93.00 229 GLU A C 1
ATOM 1767 O O . GLU A 1 229 ? -9.700 9.156 7.946 1.00 93.00 229 GLU A O 1
ATOM 1772 N N . ASP A 1 230 ? -7.579 9.868 7.763 1.00 93.44 230 ASP A N 1
ATOM 1773 C CA . ASP A 1 230 ? -7.008 8.522 7.602 1.00 93.44 230 ASP A CA 1
ATOM 1774 C C . ASP A 1 230 ? -7.287 7.645 8.835 1.00 93.44 230 ASP A C 1
ATOM 1776 O O . ASP A 1 230 ? -7.697 6.489 8.715 1.00 93.44 230 ASP A O 1
ATOM 1780 N N . VAL A 1 231 ? -7.104 8.206 10.038 1.00 93.75 231 VAL A N 1
ATOM 1781 C CA . VAL A 1 231 ? -7.392 7.508 11.303 1.00 93.75 231 VAL A CA 1
ATOM 1782 C C . VAL A 1 231 ? -8.878 7.190 11.413 1.00 93.75 231 VAL A C 1
ATOM 1784 O O . VAL A 1 231 ? -9.247 6.075 11.787 1.00 93.75 231 VAL A O 1
ATOM 1787 N N . ALA A 1 232 ? -9.728 8.160 11.074 1.00 93.19 232 ALA A N 1
ATOM 1788 C CA . ALA A 1 232 ? -11.170 8.000 11.100 1.00 93.19 232 ALA A CA 1
ATOM 1789 C C . ALA A 1 232 ? -11.629 6.889 10.146 1.00 93.19 232 ALA A C 1
ATOM 1791 O O . ALA A 1 232 ? -12.373 6.004 10.567 1.00 93.19 232 ALA A O 1
ATOM 1792 N N . ALA A 1 233 ? -11.115 6.876 8.914 1.00 94.44 233 ALA A N 1
ATOM 1793 C CA . ALA A 1 233 ? -11.428 5.865 7.910 1.00 94.44 233 ALA A CA 1
ATOM 1794 C C . ALA A 1 233 ? -11.046 4.450 8.377 1.00 94.44 233 ALA A C 1
ATOM 1796 O O . ALA A 1 233 ? -11.855 3.525 8.288 1.00 94.44 233 ALA A O 1
ATOM 1797 N N . VAL A 1 234 ? -9.846 4.269 8.945 1.00 95.69 234 VAL A N 1
ATOM 1798 C CA . VAL A 1 234 ? -9.413 2.964 9.479 1.00 95.69 234 VAL A CA 1
ATOM 1799 C C . VAL A 1 234 ? -10.285 2.527 10.659 1.00 95.69 234 VAL A C 1
ATOM 1801 O O . VAL A 1 234 ? -10.683 1.363 10.737 1.00 95.69 234 VAL A O 1
ATOM 1804 N N . MET A 1 235 ? -10.612 3.442 11.577 1.00 95.00 235 MET A N 1
ATOM 1805 C CA . MET A 1 235 ? -11.464 3.142 12.732 1.00 95.00 235 MET A CA 1
ATOM 1806 C C . MET A 1 235 ? -12.894 2.785 12.336 1.00 95.00 235 MET A C 1
ATOM 1808 O O . MET A 1 235 ? -13.458 1.846 12.896 1.00 95.00 235 MET A O 1
ATOM 1812 N N . GLU A 1 236 ? -13.474 3.512 11.384 1.00 95.00 236 GLU A N 1
ATOM 1813 C CA . GLU A 1 236 ? -14.799 3.227 10.841 1.00 95.00 236 GLU A CA 1
ATOM 1814 C C . GLU A 1 236 ? -14.834 1.834 10.216 1.00 95.00 236 GLU A C 1
ATOM 1816 O O . GLU A 1 236 ? -15.711 1.026 10.532 1.00 95.00 236 GLU A O 1
ATOM 1821 N N . ARG A 1 237 ? -13.837 1.524 9.384 1.00 96.31 237 ARG A N 1
ATOM 1822 C CA . ARG A 1 237 ? -13.729 0.226 8.723 1.00 96.31 237 ARG A CA 1
ATOM 1823 C C . ARG A 1 237 ? -13.601 -0.914 9.732 1.00 96.31 237 ARG A C 1
ATOM 1825 O O . ARG A 1 237 ? -14.278 -1.933 9.613 1.00 96.31 237 ARG A O 1
ATOM 1832 N N . LEU A 1 238 ? -12.816 -0.708 10.788 1.00 95.81 238 LEU A N 1
ATOM 1833 C CA . LEU A 1 238 ? -12.662 -1.673 11.873 1.00 95.81 238 LEU A CA 1
ATOM 1834 C C . LEU A 1 238 ? -13.948 -1.848 12.698 1.00 95.81 238 LEU A C 1
ATOM 1836 O O . LEU A 1 238 ? -14.310 -2.969 13.059 1.00 95.81 238 LEU A O 1
ATOM 1840 N N . ALA A 1 239 ? -14.669 -0.757 12.965 1.00 95.62 239 ALA A N 1
ATOM 1841 C CA . ALA A 1 239 ? -15.957 -0.794 13.649 1.00 95.62 239 ALA A CA 1
ATOM 1842 C C . ALA A 1 239 ? -17.009 -1.548 12.825 1.00 95.62 239 ALA A C 1
ATOM 1844 O O . ALA A 1 239 ? -17.742 -2.374 13.379 1.00 95.62 239 ALA A O 1
ATOM 1845 N N . ARG A 1 240 ? -17.047 -1.322 11.507 1.00 96.50 240 ARG A N 1
ATOM 1846 C CA . ARG A 1 240 ? -17.909 -2.055 10.574 1.00 96.50 240 ARG A CA 1
ATOM 1847 C C . ARG A 1 240 ? -17.586 -3.546 10.580 1.00 96.50 240 ARG A C 1
ATOM 1849 O O . ARG A 1 240 ? -18.498 -4.362 10.685 1.00 96.50 240 ARG A O 1
ATOM 1856 N N . LEU A 1 241 ? -16.306 -3.906 10.543 1.00 96.00 241 LEU A N 1
ATOM 1857 C CA . LEU A 1 241 ? -15.877 -5.301 10.592 1.00 96.00 241 LEU A CA 1
ATOM 1858 C C . LEU A 1 241 ? -16.318 -5.986 11.896 1.00 96.00 241 LEU A C 1
ATOM 1860 O O . LEU A 1 241 ? -16.889 -7.075 11.858 1.00 96.00 241 LEU A O 1
ATOM 1864 N N . TYR A 1 242 ? -16.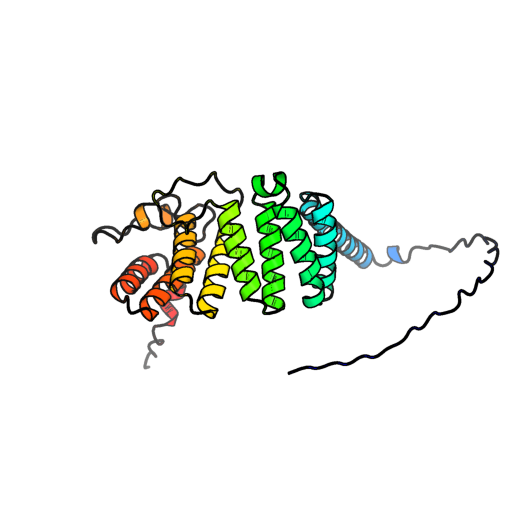145 -5.336 13.052 1.00 95.94 242 TYR A N 1
ATOM 1865 C CA . TYR A 1 242 ? -16.638 -5.872 14.327 1.00 95.94 242 TYR A CA 1
ATOM 1866 C C . TYR A 1 242 ? -18.158 -5.992 14.390 1.00 95.94 242 TYR A C 1
ATOM 1868 O O . TYR A 1 242 ? -18.663 -6.942 14.988 1.00 95.94 242 TYR A O 1
ATOM 1876 N N . PHE A 1 243 ? -18.889 -5.077 13.756 1.00 96.81 243 PHE A N 1
ATOM 1877 C CA . PHE A 1 243 ? -20.337 -5.189 13.643 1.00 96.81 243 PHE A CA 1
ATOM 1878 C C . PHE A 1 243 ? -20.743 -6.429 12.834 1.00 96.81 243 PHE A C 1
ATOM 1880 O O . PHE A 1 243 ? -21.565 -7.213 13.303 1.00 96.81 243 PHE A O 1
ATOM 1887 N N . VAL A 1 244 ? -20.111 -6.660 11.675 1.00 96.25 244 VAL A N 1
ATOM 1888 C CA . VAL A 1 244 ? -20.352 -7.846 10.828 1.00 96.25 244 VAL A CA 1
ATOM 1889 C C . VAL A 1 244 ? -20.020 -9.149 11.566 1.00 96.25 244 VAL A C 1
ATOM 1891 O O . VAL A 1 244 ? -20.732 -10.138 11.418 1.00 96.25 244 VAL A O 1
ATOM 1894 N N . GLN A 1 245 ? -18.999 -9.146 12.427 1.00 96.19 245 GLN A N 1
ATOM 1895 C CA . GLN A 1 245 ? -18.648 -10.284 13.288 1.00 96.19 245 GLN A CA 1
ATOM 1896 C C . GLN A 1 245 ? -19.605 -10.501 14.480 1.00 96.19 245 GLN A C 1
ATOM 1898 O O . GLN A 1 245 ? -19.392 -11.416 15.273 1.00 96.19 245 GLN A O 1
ATOM 1903 N N . GLY A 1 246 ? -20.622 -9.653 14.671 1.00 96.44 246 GLY A N 1
ATOM 1904 C CA . GLY A 1 246 ? -21.537 -9.716 15.819 1.00 96.44 246 GLY A CA 1
ATOM 1905 C C . GLY A 1 246 ? -20.967 -9.140 17.122 1.00 96.44 246 GLY A C 1
ATOM 1906 O O . GLY A 1 246 ? -21.598 -9.235 18.174 1.00 96.44 246 GLY A O 1
ATOM 1907 N N . ARG A 1 247 ? -19.794 -8.496 17.085 1.00 96.12 247 ARG A N 1
ATOM 1908 C CA . ARG A 1 247 ? -19.146 -7.848 18.239 1.00 96.12 247 ARG A CA 1
ATOM 1909 C C . ARG A 1 247 ? -19.641 -6.407 18.401 1.00 96.12 247 ARG A C 1
ATOM 1911 O O . ARG A 1 247 ? -18.871 -5.449 18.292 1.00 96.12 247 ARG A O 1
ATOM 1918 N N . ILE A 1 248 ? -20.939 -6.262 18.665 1.00 96.44 248 ILE A N 1
ATOM 1919 C CA . ILE A 1 248 ? -21.646 -4.969 18.683 1.00 96.44 248 ILE A CA 1
ATOM 1920 C C . ILE A 1 248 ? -21.025 -3.994 19.694 1.00 96.44 248 ILE A C 1
ATOM 1922 O O . ILE A 1 248 ? -20.779 -2.840 19.351 1.00 96.44 248 ILE A O 1
ATOM 1926 N N . ASP A 1 249 ? -20.686 -4.455 20.901 1.00 94.00 249 ASP A N 1
ATOM 1927 C CA . ASP A 1 249 ? -20.111 -3.595 21.948 1.00 94.00 249 ASP A CA 1
ATOM 1928 C C . ASP A 1 249 ? -18.763 -2.983 21.540 1.00 94.00 249 ASP A C 1
ATOM 1930 O O . ASP A 1 249 ? -18.496 -1.805 21.791 1.00 94.00 249 ASP A O 1
ATOM 1934 N N . ALA A 1 250 ? -17.918 -3.771 20.865 1.00 91.38 250 ALA A N 1
ATOM 1935 C CA . ALA A 1 250 ? -16.618 -3.315 20.382 1.00 91.38 250 ALA A CA 1
ATOM 1936 C C . ALA A 1 250 ? -16.774 -2.300 19.241 1.00 91.38 250 ALA A C 1
ATOM 1938 O O . ALA A 1 250 ? -16.099 -1.270 19.233 1.00 91.38 250 ALA A O 1
ATOM 1939 N N . SER A 1 251 ? -17.695 -2.572 18.313 1.00 94.94 251 SER A N 1
ATOM 1940 C CA . SER A 1 251 ? -18.040 -1.659 17.221 1.00 94.94 251 SER A CA 1
ATOM 1941 C C . SER A 1 251 ? -18.547 -0.312 17.751 1.00 94.94 251 SER A C 1
ATOM 1943 O O . SER A 1 251 ? -18.021 0.746 17.408 1.00 94.94 251 SER A O 1
ATOM 1945 N N . LEU A 1 252 ? -19.499 -0.343 18.685 1.00 93.56 252 LEU A N 1
ATOM 1946 C CA . LEU A 1 252 ? -20.082 0.848 19.295 1.00 93.56 252 LEU A CA 1
ATOM 1947 C C . LEU A 1 252 ? -19.042 1.654 20.088 1.00 93.56 252 LEU A C 1
ATOM 1949 O O . LEU A 1 252 ? -19.029 2.886 20.028 1.00 93.56 252 LEU A O 1
ATOM 1953 N N . GLY A 1 253 ? -18.131 0.975 20.790 1.00 90.75 253 GLY A N 1
ATOM 1954 C CA . GLY A 1 253 ? -17.003 1.615 21.466 1.00 90.75 253 GLY A CA 1
ATOM 1955 C C . GLY A 1 253 ? -16.089 2.390 20.510 1.00 90.75 253 GLY A C 1
ATOM 1956 O O . GLY A 1 253 ? -15.656 3.496 20.840 1.00 90.75 253 GLY A O 1
ATOM 1957 N N . LEU A 1 254 ? -15.834 1.853 19.313 1.00 91.62 254 LEU A N 1
ATOM 1958 C CA . LEU A 1 254 ? -15.049 2.534 18.281 1.00 91.62 254 LEU A CA 1
ATOM 1959 C C . LEU A 1 254 ? -15.793 3.728 17.692 1.00 91.62 254 LEU A C 1
ATOM 1961 O O . LEU A 1 254 ? -15.206 4.804 17.609 1.00 91.62 254 LEU A O 1
ATOM 1965 N N . TYR A 1 255 ? -17.084 3.589 17.376 1.00 93.19 255 TYR A N 1
ATOM 1966 C CA . TYR A 1 255 ? -17.889 4.707 16.874 1.00 93.19 255 TYR A CA 1
ATOM 1967 C C . TYR A 1 255 ? -17.956 5.869 17.869 1.00 93.19 255 TYR A C 1
ATOM 1969 O O . TYR A 1 255 ? -17.783 7.023 17.484 1.00 93.19 255 TYR A O 1
ATOM 1977 N N . ARG A 1 256 ? -18.107 5.590 19.170 1.00 91.75 256 ARG A N 1
ATOM 1978 C CA . ARG A 1 256 ? -18.073 6.635 20.210 1.00 91.75 256 ARG A CA 1
ATOM 1979 C C . ARG A 1 256 ? -16.751 7.406 20.246 1.00 91.75 256 ARG A C 1
ATOM 1981 O O . ARG A 1 256 ? -16.758 8.593 20.552 1.00 91.75 256 ARG A O 1
ATOM 1988 N N . ARG A 1 257 ? -15.629 6.746 19.943 1.00 88.75 257 ARG A N 1
ATOM 1989 C CA . ARG A 1 257 ? -14.302 7.380 19.847 1.00 88.75 257 ARG A CA 1
ATOM 1990 C C . ARG A 1 257 ? -14.079 8.088 18.508 1.00 88.75 257 ARG A C 1
ATOM 1992 O O . ARG A 1 257 ? -13.292 9.025 18.454 1.00 88.75 257 ARG A O 1
ATOM 1999 N N . LEU A 1 258 ? -14.751 7.637 17.451 1.00 90.50 258 LEU A N 1
ATOM 2000 C CA . LEU A 1 258 ? -14.685 8.211 16.110 1.00 90.50 258 LEU A CA 1
ATOM 2001 C C . LEU A 1 258 ? -15.446 9.540 16.011 1.00 90.50 258 LEU A C 1
ATOM 2003 O O . LEU A 1 258 ? -14.960 10.470 15.377 1.00 90.50 258 LEU A O 1
ATOM 2007 N N . LEU A 1 259 ? -16.609 9.653 16.664 1.00 90.25 259 LEU A N 1
ATOM 2008 C CA . LEU A 1 259 ? -17.485 10.831 16.572 1.00 90.25 259 LEU A CA 1
ATOM 2009 C C . LEU A 1 259 ? -16.778 12.175 16.850 1.00 90.25 259 LEU A C 1
ATOM 2011 O O . LEU A 1 259 ? -16.967 13.093 16.059 1.00 90.25 259 LEU A O 1
ATOM 2015 N N . PRO A 1 260 ? -15.930 12.321 17.890 1.00 89.38 260 PRO A N 1
ATOM 2016 C CA . PRO A 1 260 ? -15.210 13.573 18.137 1.00 89.38 260 PRO A CA 1
ATOM 2017 C C . PRO A 1 260 ? -14.135 13.913 17.092 1.00 89.38 260 PRO A C 1
ATOM 2019 O O . PRO A 1 260 ? -13.628 15.034 17.091 1.00 89.38 260 PRO A O 1
ATOM 2022 N N . LEU A 1 261 ? -13.725 12.952 16.255 1.00 87.88 261 LEU A N 1
ATOM 2023 C CA . LEU A 1 261 ? -12.727 13.171 15.205 1.00 87.88 261 LEU A CA 1
ATOM 2024 C C . LEU A 1 261 ? -13.330 13.659 13.893 1.00 87.88 261 LEU A C 1
ATOM 2026 O O . LEU A 1 261 ? -12.627 14.317 13.124 1.00 87.88 261 LEU A O 1
ATOM 2030 N N . LEU A 1 262 ? -14.590 13.323 13.621 1.00 87.25 262 LEU A N 1
ATOM 2031 C CA . LEU A 1 262 ? -15.221 13.666 12.356 1.00 87.25 262 LEU A CA 1
ATOM 2032 C C . LEU A 1 262 ? -15.365 15.190 12.244 1.00 87.25 262 LEU A C 1
ATOM 2034 O O . LEU A 1 262 ? -15.832 15.835 13.188 1.00 87.25 262 LEU A O 1
ATOM 2038 N N . PRO A 1 263 ? -14.967 15.793 11.110 1.00 84.50 263 PRO A N 1
ATOM 2039 C CA . PRO A 1 263 ? -15.232 17.202 10.882 1.00 84.50 263 PRO A CA 1
ATOM 2040 C C . PRO A 1 263 ? -16.748 17.426 10.860 1.00 84.50 263 PRO A C 1
ATOM 2042 O O . PRO A 1 263 ? -17.505 16.613 10.329 1.00 84.50 263 PRO A O 1
ATOM 2045 N N . GLU A 1 264 ? -17.194 18.552 11.415 1.00 77.25 264 GLU A N 1
ATOM 2046 C CA . GLU A 1 264 ? -18.617 18.904 11.537 1.00 77.25 264 GLU A CA 1
ATOM 2047 C C . GLU A 1 264 ? -19.354 18.872 10.181 1.00 77.25 264 GLU A C 1
ATOM 2049 O O . GLU A 1 264 ? -20.539 18.543 10.119 1.00 77.25 264 GLU A O 1
ATOM 2054 N N . SER A 1 265 ? -18.622 19.098 9.081 1.00 77.81 265 SER A N 1
ATOM 2055 C CA . SER A 1 265 ? -19.109 19.005 7.699 1.00 77.81 265 SER A CA 1
ATOM 2056 C C . SER A 1 265 ? -19.589 17.611 7.281 1.00 77.81 265 SER A C 1
ATOM 2058 O O . SER A 1 265 ? -20.416 17.508 6.379 1.00 77.81 265 SER A O 1
ATOM 2060 N N . GLN A 1 266 ? -19.098 16.540 7.910 1.00 69.38 266 GLN A N 1
ATOM 2061 C CA . GLN A 1 266 ? -19.522 15.168 7.611 1.00 69.38 266 GLN A CA 1
ATOM 2062 C C . GLN A 1 266 ? -20.670 14.675 8.496 1.00 69.38 266 GLN A C 1
ATOM 2064 O O . GLN A 1 266 ? -21.305 13.676 8.172 1.00 69.38 266 GLN A O 1
ATOM 2069 N N . VAL A 1 267 ? -20.987 15.385 9.581 1.00 67.50 267 VAL A N 1
ATOM 2070 C CA . VAL A 1 267 ? -22.104 15.037 10.477 1.00 67.50 267 VAL A CA 1
ATOM 2071 C C . VAL A 1 267 ? -23.439 15.562 9.932 1.00 67.50 267 VAL A C 1
ATOM 2073 O O . VAL A 1 267 ? -24.495 14.977 10.162 1.00 67.50 267 VAL A O 1
ATOM 2076 N N . THR A 1 268 ? -23.405 16.647 9.158 1.00 57.75 268 THR A N 1
ATOM 2077 C CA . THR A 1 268 ? -24.600 17.365 8.693 1.00 57.75 268 THR A CA 1
ATOM 2078 C C . THR A 1 268 ? -25.427 16.714 7.565 1.00 57.75 268 THR A C 1
ATOM 2080 O O . THR A 1 268 ? -26.633 16.960 7.555 1.00 57.75 268 THR A O 1
ATOM 2083 N N . PRO A 1 269 ? -24.907 15.881 6.635 1.00 58.72 269 PRO A N 1
ATOM 2084 C CA . PRO A 1 269 ? -25.716 15.395 5.511 1.00 58.72 269 PRO A CA 1
ATOM 2085 C C . PRO A 1 269 ? -26.731 14.297 5.876 1.00 58.72 269 PRO A C 1
ATOM 2087 O O . PRO A 1 269 ? -27.543 13.934 5.029 1.00 58.72 269 PRO A O 1
ATOM 2090 N N . MET A 1 270 ? -26.715 13.757 7.103 1.00 52.81 270 MET A N 1
ATOM 2091 C CA . MET A 1 270 ? -27.634 12.678 7.511 1.00 52.81 270 MET A CA 1
ATOM 2092 C C . MET A 1 270 ? -28.928 13.152 8.174 1.00 52.81 270 MET A C 1
ATOM 2094 O O . MET A 1 270 ? -29.850 12.353 8.339 1.00 52.81 270 MET A O 1
ATOM 2098 N N . LEU A 1 271 ? -29.034 14.431 8.536 1.00 57.28 271 LEU A N 1
ATOM 2099 C CA . LEU A 1 271 ? -30.314 14.978 8.968 1.00 57.28 271 LEU A CA 1
ATOM 2100 C C . LEU A 1 271 ? -31.100 15.358 7.709 1.00 57.28 271 LEU A C 1
ATOM 2102 O O . LEU A 1 271 ? -30.617 16.197 6.944 1.00 57.28 271 LEU A O 1
ATOM 2106 N N . PRO A 1 272 ? -32.279 14.753 7.452 1.00 61.84 272 PRO A N 1
ATOM 2107 C CA . PRO A 1 272 ? -33.125 15.199 6.358 1.00 61.84 272 PRO A CA 1
ATOM 2108 C C . PRO A 1 272 ? -33.346 16.688 6.576 1.00 61.84 272 PRO A C 1
ATOM 2110 O O . PRO A 1 272 ? -33.746 17.078 7.676 1.00 61.84 272 PRO A O 1
ATOM 2113 N N . ALA A 1 273 ? -33.007 17.502 5.571 1.00 63.12 273 ALA A N 1
ATOM 2114 C CA . ALA A 1 273 ? -33.218 18.938 5.626 1.00 63.12 273 ALA A CA 1
ATOM 2115 C C . ALA A 1 273 ? -34.652 19.130 6.100 1.00 63.12 273 ALA A C 1
ATOM 2117 O O . ALA A 1 273 ? -35.581 18.720 5.401 1.00 63.12 273 ALA A O 1
ATOM 2118 N N . SER A 1 274 ? -34.818 19.613 7.334 1.00 62.34 274 SER A N 1
ATOM 2119 C CA . SER A 1 274 ? -36.130 19.846 7.907 1.00 62.34 274 SER A CA 1
ATOM 2120 C C . SER A 1 274 ? -36.773 20.843 6.967 1.00 62.34 274 SER A C 1
ATOM 2122 O O . SER A 1 274 ? -36.396 22.016 6.969 1.00 62.34 274 SER A O 1
ATOM 2124 N N . SER A 1 275 ? -37.632 20.347 6.078 1.00 61.06 275 SER A N 1
ATOM 2125 C CA . SER A 1 275 ? -38.352 21.155 5.117 1.00 61.06 275 SER A CA 1
ATOM 2126 C C . SER A 1 275 ? -39.094 22.175 5.952 1.00 61.06 275 SER A C 1
ATOM 2128 O O . SER A 1 275 ? -40.024 21.812 6.675 1.00 61.06 275 SER A O 1
ATOM 2130 N N . SER A 1 276 ? -38.612 23.415 5.938 1.00 64.06 276 SER A N 1
ATOM 2131 C CA . SER A 1 276 ? -39.293 24.534 6.558 1.00 64.06 276 SER A CA 1
ATOM 2132 C C . SER A 1 276 ? -40.650 24.615 5.876 1.00 64.06 276 SER A C 1
ATOM 2134 O O . SER A 1 276 ? -40.747 25.025 4.718 1.00 64.06 276 SER A O 1
ATOM 2136 N N . VAL A 1 277 ? -41.671 24.105 6.558 1.00 66.25 277 VAL A N 1
ATOM 2137 C CA . VAL A 1 277 ? -43.062 24.270 6.164 1.00 66.25 277 VAL A CA 1
ATOM 2138 C C . VAL A 1 277 ? -43.341 25.761 6.317 1.00 66.25 277 VAL A C 1
ATOM 2140 O O . VAL A 1 277 ? -43.407 26.259 7.440 1.00 66.25 277 VAL A O 1
ATOM 2143 N N . ASN A 1 278 ? -43.389 26.457 5.182 1.00 62.62 278 ASN A N 1
ATOM 2144 C CA . ASN A 1 278 ? -43.981 27.787 5.060 1.00 62.62 278 ASN A CA 1
ATOM 2145 C C . ASN A 1 278 ? -45.485 27.646 4.846 1.00 62.62 278 ASN A C 1
ATOM 2147 O O . ASN A 1 278 ? -45.876 26.711 4.107 1.00 62.62 278 ASN A O 1
#

Organism: NCBI:txid1907219

InterPro domains:
  IPR011990 Tetratricopeptide-like helical domain superfamily [G3DSA:1.25.40.10] (57-268)
  IPR011990 Tetratricopeptide-like helical domain superfamily [SSF48452] (68-264)
  IPR019734 Tetratricopeptide repeat [PS50005] (232-265)
  IPR040201 Protein Mrg3-like [PTHR28142] (14-266)

Sequence (278 aa):
MLRLSLFSLVRRAPSRLVAAPKARFSSWTSPQQSWWSRHPILSTLGGVTLGSALYVGYQYQQRVLVYPSAVRAHLRRGLFACQKGDFLSAQEPFAKAYAEARASPSLTQDGQAMLGLVARYIDVLEAVNDTDTAIRVLQDTFSTLLHPPFSSSSSPIPPKTLSTPKITIDLAVRLADLLEDTGDTEGCARALLWSLFHMLSKAPQAMQPPSFGSIPDMRKAMADWSSVEDVAAVMERLARLYFVQGRIDASLGLYRRLLPLLPESQVTPMLPASSSVN

Secondary structure (DSSP, 8-state):
-----------PPP---PPPP-------------GGGG-HHHHHHHHHHHHHHHHHHHHHHHHHHTS-HHHHHHHHHHHHHHHTT-HHHHHHHHHHHHHHHHH-HHHHHH-HHHHHHHHHHHHHHHHHT-HHHHHHHHHHHHHHHS--TTS-SS--PPPP--S-HHHHHHHHHHHHHHHHHHT-HHHHHHHHHHHHHHHTTT-GGGGSPPPTT----HHHHS-TT--HHHHHHHHHHHHHHHHHTT-HHHHHHHHHHHGGGS-HHHHGGGS-------

Radius of gyration: 27.86 Å; chains: 1; bounding box: 72×68×84 Å

pLDDT: mean 81.65, std 19.09, range [34.41, 98.44]

Foldseek 3Di:
DDDDDDDDDDDDDDDDPDDDDPDDPDPPPPPPPDPCVVCVPVVVVVVVVVVVVVVVVVVVCVLLVVDDPQLSVLQVQLVVCVVVVNLVSSQVSLVRSLVVLVVDVVNLVLLVNNLVSLVVNLVSCVSVVVLVVNLVSLQVSCVSRPPHLPPPDDDDDPGDDNPCLPSNLVSLQVNLVSCVVVVVLVSNLSSLVVSLCSQQVQCNVQPDQDPPDDLPPSVVSGDPPDDLVNNLVSLQVNLVSCVVVVVPVVSVSSVVSSVVSDDPVVVPPPPDPPPPDD